Protein AF-A0A970BCT0-F1 (afdb_monomer)

Secondary structure (DSSP, 8-state):
-----EEEEEEETTTEEEEEEEEEEESSEEEEEEEGGGHHHHHHH-EEEE-SS--EEEEEE-----HHHHTTT------TT-HHHHHHHHTTTSEEEEEEGGG-EEEEEEEEEEPPPTTS-GGG-EEEEEETTTEEEEEEGGGEEEEEE--HHHHHHHHHHHHHHH----EEEEEEEE-SSEEEEEEEEEEE--------EEEE-TTT--EEEE-

Mean predicted aligned error: 12.55 Å

Structure (mmCIF, N/CA/C/O backbone):
data_AF-A0A970BCT0-F1
#
_entry.id   AF-A0A970BCT0-F1
#
loop_
_atom_site.group_PDB
_atom_site.id
_atom_site.type_symbol
_atom_site.label_atom_id
_atom_site.label_alt_id
_atom_site.label_comp_id
_atom_site.label_asym_id
_atom_site.label_entity_id
_atom_site.label_seq_id
_atom_site.pdbx_PDB_ins_code
_atom_site.Cartn_x
_atom_site.Cartn_y
_atom_site.Cartn_z
_atom_site.occupancy
_atom_site.B_iso_or_equiv
_atom_site.auth_seq_id
_atom_site.auth_comp_id
_atom_site.auth_asym_id
_atom_site.auth_atom_id
_atom_site.pdbx_PDB_model_num
ATOM 1 N N . MET A 1 1 ? -2.251 -0.794 -25.540 1.00 48.28 1 MET A N 1
ATOM 2 C CA . MET A 1 1 ? -1.227 -1.119 -24.527 1.00 48.28 1 MET A CA 1
ATOM 3 C C . MET A 1 1 ? -0.017 -1.660 -25.259 1.00 48.28 1 MET A C 1
ATOM 5 O O . MET A 1 1 ? -0.086 -2.760 -25.789 1.00 48.28 1 MET A O 1
ATOM 9 N N . THR A 1 2 ? 1.033 -0.858 -25.380 1.00 62.00 2 THR A N 1
ATOM 10 C CA . THR A 1 2 ? 2.307 -1.240 -25.998 1.00 62.00 2 THR A CA 1
ATOM 11 C C . THR A 1 2 ? 3.050 -2.173 -25.045 1.00 62.00 2 THR A C 1
ATOM 13 O O . THR A 1 2 ? 3.406 -1.797 -23.931 1.00 62.00 2 THR A O 1
ATOM 16 N N . THR A 1 3 ? 3.204 -3.436 -25.434 1.00 78.69 3 THR A N 1
ATOM 17 C CA . THR A 1 3 ? 3.859 -4.462 -24.615 1.00 78.69 3 THR A CA 1
ATOM 18 C C . THR A 1 3 ? 5.353 -4.498 -24.903 1.00 78.69 3 THR A C 1
ATOM 20 O O . THR A 1 3 ? 5.740 -4.668 -26.054 1.00 78.69 3 THR A O 1
ATOM 23 N N . LEU A 1 4 ? 6.180 -4.412 -23.858 1.00 91.19 4 LEU A N 1
ATOM 24 C CA . LEU A 1 4 ? 7.632 -4.583 -23.944 1.00 91.19 4 LEU A CA 1
ATOM 25 C C . LEU A 1 4 ? 8.015 -5.968 -23.366 1.00 91.19 4 LEU A C 1
ATOM 27 O O . LEU A 1 4 ? 8.136 -6.112 -22.138 1.00 91.19 4 LEU A O 1
ATOM 31 N N . PRO A 1 5 ? 8.111 -7.022 -24.201 1.00 94.75 5 PRO A N 1
ATOM 32 C CA . PRO A 1 5 ? 8.397 -8.381 -23.753 1.00 94.75 5 PRO A CA 1
ATOM 33 C C . PRO A 1 5 ? 9.864 -8.528 -23.340 1.00 94.75 5 PRO A C 1
ATOM 35 O O . PRO A 1 5 ? 10.720 -7.781 -23.803 1.00 94.75 5 PRO A O 1
ATOM 38 N N . ILE A 1 6 ? 10.158 -9.511 -22.486 1.00 95.25 6 ILE A N 1
ATOM 39 C CA . ILE A 1 6 ? 11.538 -9.881 -22.139 1.00 95.25 6 ILE A CA 1
ATOM 40 C C . ILE A 1 6 ? 12.142 -10.641 -23.323 1.00 95.25 6 ILE A C 1
ATOM 42 O O . ILE A 1 6 ? 11.612 -11.677 -23.720 1.00 95.25 6 ILE A O 1
ATOM 46 N N . THR A 1 7 ? 13.247 -10.139 -23.866 1.00 96.06 7 THR A N 1
ATOM 47 C CA . THR A 1 7 ? 13.984 -10.741 -24.989 1.00 96.06 7 THR A CA 1
ATOM 48 C C . THR A 1 7 ? 15.239 -11.469 -24.529 1.00 96.06 7 THR A C 1
ATOM 50 O O . THR A 1 7 ? 15.665 -12.428 -25.170 1.00 96.06 7 THR A O 1
ATOM 53 N N . ARG A 1 8 ? 15.823 -11.056 -23.399 1.00 94.69 8 ARG A N 1
ATOM 54 C CA . ARG A 1 8 ? 17.004 -11.698 -22.817 1.00 94.69 8 ARG A CA 1
ATOM 55 C C . ARG A 1 8 ? 16.937 -11.684 -21.296 1.00 94.69 8 ARG A C 1
ATOM 57 O O . ARG A 1 8 ? 16.497 -10.717 -20.681 1.00 94.69 8 ARG A O 1
ATOM 64 N N . MET A 1 9 ? 17.410 -12.767 -20.688 1.00 93.81 9 MET A N 1
ATOM 65 C CA . MET A 1 9 ? 17.527 -12.897 -19.241 1.00 93.81 9 MET A CA 1
ATOM 66 C C . MET A 1 9 ? 18.827 -13.618 -18.884 1.00 93.81 9 MET A C 1
ATOM 68 O O . MET A 1 9 ? 19.153 -14.644 -19.477 1.00 93.81 9 MET A O 1
ATOM 72 N N . THR A 1 10 ? 19.536 -13.105 -17.884 1.00 92.56 10 THR A N 1
ATOM 73 C CA . THR A 1 10 ? 20.709 -13.747 -17.283 1.00 92.56 10 THR A CA 1
ATOM 74 C C . THR A 1 10 ? 20.443 -13.926 -15.797 1.00 92.56 10 THR A C 1
ATOM 76 O O . THR A 1 10 ? 20.258 -12.944 -15.085 1.00 92.56 10 THR A O 1
ATOM 79 N N . LEU A 1 11 ? 20.432 -15.166 -15.313 1.00 90.56 11 LEU A N 1
ATOM 80 C CA . LEU A 1 11 ? 20.232 -15.465 -13.896 1.00 90.56 11 LEU A CA 1
ATOM 81 C C . LEU A 1 11 ? 21.577 -15.708 -13.212 1.00 90.56 11 LEU A C 1
ATOM 83 O O . LEU A 1 11 ? 22.415 -16.468 -13.698 1.00 90.56 11 LEU A O 1
ATOM 87 N N . TYR A 1 12 ? 21.773 -15.123 -12.037 1.00 87.75 12 TYR A N 1
ATOM 88 C CA . TYR A 1 12 ? 22.985 -15.278 -11.239 1.00 87.75 12 TYR A CA 1
ATOM 89 C C . TYR A 1 12 ? 22.735 -16.188 -10.032 1.00 87.75 12 TYR A C 1
ATOM 91 O O . TYR A 1 12 ? 21.655 -16.198 -9.441 1.00 87.75 12 TYR A O 1
ATOM 99 N N . LYS A 1 13 ? 23.760 -16.950 -9.627 1.00 86.00 13 LYS A N 1
ATOM 100 C CA . LYS A 1 13 ? 23.674 -17.920 -8.515 1.00 86.00 13 LYS A CA 1
ATOM 101 C C . LYS A 1 13 ? 23.338 -17.284 -7.159 1.00 86.00 13 LYS A C 1
ATOM 103 O O . LYS A 1 13 ? 22.904 -17.984 -6.254 1.00 86.00 13 LYS A O 1
ATOM 108 N N . HIS A 1 14 ? 23.541 -15.977 -7.016 1.00 85.75 14 HIS A N 1
ATOM 109 C CA . HIS A 1 14 ? 23.271 -15.216 -5.795 1.00 85.75 14 HIS A CA 1
ATOM 110 C C . HIS A 1 14 ? 21.844 -14.632 -5.735 1.00 85.75 14 HIS A C 1
ATOM 112 O O . HIS A 1 14 ? 21.602 -13.715 -4.961 1.00 85.75 14 HIS A O 1
ATOM 118 N N . GLY A 1 15 ? 20.900 -15.135 -6.544 1.00 87.75 15 GLY A N 1
ATOM 119 C CA . GLY A 1 15 ? 19.480 -14.755 -6.448 1.00 87.75 15 GLY A CA 1
ATOM 120 C C . GLY A 1 15 ? 19.130 -13.420 -7.111 1.00 87.75 15 GLY A C 1
ATOM 121 O O . GLY A 1 15 ? 18.191 -12.740 -6.709 1.00 87.75 15 GLY A O 1
ATOM 122 N N . VAL A 1 16 ? 19.898 -13.029 -8.125 1.00 90.94 16 VAL A N 1
ATOM 123 C CA . VAL A 1 16 ? 19.678 -11.803 -8.901 1.00 90.94 16 VAL A CA 1
ATOM 124 C C . VAL A 1 16 ? 19.555 -12.181 -10.371 1.00 90.94 16 VAL A C 1
ATOM 126 O O . VAL A 1 16 ? 20.236 -13.100 -10.827 1.00 90.94 16 VAL A O 1
ATOM 129 N N . GLY A 1 17 ? 18.700 -11.489 -11.115 1.00 92.81 17 GLY A N 1
ATOM 130 C CA . GLY A 1 17 ? 18.569 -11.620 -12.561 1.00 92.81 17 GLY A CA 1
ATOM 131 C C . GLY A 1 17 ? 18.793 -10.285 -13.262 1.00 92.81 17 GLY A C 1
ATOM 132 O O . GLY A 1 17 ? 18.349 -9.247 -12.778 1.00 92.81 17 GLY A O 1
ATOM 133 N N . PHE A 1 18 ? 19.468 -10.320 -14.405 1.00 94.75 18 PHE A N 1
ATOM 134 C CA . PHE A 1 18 ? 19.488 -9.231 -15.377 1.00 94.75 18 PHE A CA 1
ATOM 135 C C . PHE A 1 18 ? 18.452 -9.530 -16.458 1.00 94.75 18 PHE A C 1
ATOM 137 O O . PHE A 1 18 ? 18.437 -10.632 -17.009 1.00 94.75 18 PHE A O 1
ATOM 144 N N . PHE A 1 19 ? 17.606 -8.556 -16.760 1.00 96.19 19 PHE A N 1
ATOM 145 C CA . PHE A 1 19 ? 16.519 -8.679 -17.720 1.00 96.19 19 PHE A CA 1
ATOM 146 C C . PHE A 1 19 ? 16.646 -7.580 -18.762 1.00 96.19 19 PHE A C 1
ATOM 148 O O . PHE A 1 19 ? 16.868 -6.425 -18.415 1.00 96.19 19 PHE A O 1
ATOM 155 N N . GLU A 1 20 ? 16.450 -7.946 -20.019 1.00 97.25 20 GLU A N 1
ATOM 156 C CA . GLU A 1 20 ? 16.346 -7.030 -21.146 1.00 97.25 20 GLU A CA 1
ATOM 157 C C . GLU A 1 20 ? 14.978 -7.227 -21.788 1.00 97.25 20 GLU A C 1
ATOM 159 O O . GLU A 1 20 ? 14.548 -8.357 -22.052 1.00 97.25 20 GLU A O 1
ATOM 164 N N . ARG A 1 21 ? 14.288 -6.119 -22.021 1.00 96.62 21 ARG A N 1
ATOM 165 C CA . ARG A 1 21 ? 13.022 -6.062 -22.734 1.00 96.62 21 ARG A CA 1
ATOM 166 C C . ARG A 1 21 ? 13.196 -5.225 -23.982 1.00 96.62 21 ARG A C 1
ATOM 168 O O . ARG A 1 21 ? 13.702 -4.114 -23.873 1.00 96.62 21 ARG A O 1
ATOM 175 N N . ARG A 1 22 ? 12.741 -5.711 -25.135 1.00 95.69 22 ARG A N 1
ATOM 176 C CA . ARG A 1 22 ? 12.849 -4.965 -26.392 1.00 95.69 22 ARG A CA 1
ATOM 177 C C . ARG A 1 22 ? 11.635 -5.169 -27.285 1.00 95.69 22 ARG A C 1
ATOM 179 O O . ARG A 1 22 ? 11.167 -6.296 -27.434 1.00 95.69 22 ARG A O 1
ATOM 186 N N . ALA A 1 23 ? 11.138 -4.086 -27.871 1.00 94.88 23 ALA A N 1
ATOM 187 C CA . ALA A 1 23 ? 10.160 -4.130 -28.953 1.00 94.88 23 ALA A CA 1
ATOM 188 C C . ALA A 1 23 ? 10.178 -2.837 -29.768 1.00 94.88 23 ALA A C 1
ATOM 190 O O . ALA A 1 23 ? 10.479 -1.764 -29.244 1.00 94.88 23 ALA A O 1
ATOM 191 N N . THR A 1 24 ? 9.746 -2.951 -31.023 1.00 94.06 24 THR A N 1
ATOM 192 C CA . THR A 1 24 ? 9.341 -1.794 -31.816 1.00 94.06 24 THR A CA 1
ATOM 193 C C . THR A 1 24 ? 7.953 -1.340 -31.377 1.00 94.06 24 THR A C 1
ATOM 195 O O . THR A 1 24 ? 7.028 -2.152 -31.298 1.00 94.06 24 THR A O 1
ATOM 198 N N . LEU A 1 25 ? 7.797 -0.057 -31.069 1.00 91.75 25 LEU A N 1
ATOM 199 C CA . LEU A 1 25 ? 6.550 0.517 -30.572 1.00 91.75 25 LEU A CA 1
ATOM 200 C C . LEU A 1 25 ? 6.342 1.935 -31.092 1.00 91.75 25 LEU A C 1
ATOM 202 O O . LEU A 1 25 ? 7.298 2.632 -31.409 1.00 91.75 25 LEU A O 1
ATOM 206 N N . GLU A 1 26 ? 5.084 2.351 -31.173 1.00 91.94 26 GLU A N 1
ATOM 207 C CA . GLU A 1 26 ? 4.689 3.693 -31.596 1.00 91.94 26 GLU A CA 1
ATOM 208 C C . GLU A 1 26 ? 4.013 4.419 -30.429 1.00 91.94 26 GLU A C 1
ATOM 210 O O . GLU A 1 26 ? 3.151 3.844 -29.754 1.00 91.94 26 GLU A O 1
ATOM 215 N N . GLY A 1 27 ? 4.412 5.667 -30.181 1.00 91.06 27 GLY A N 1
ATOM 216 C CA . GLY A 1 27 ? 3.835 6.524 -29.145 1.00 91.06 27 GLY A CA 1
ATOM 217 C C . GLY A 1 27 ? 4.874 7.230 -28.276 1.00 91.06 27 GLY A C 1
ATOM 218 O O . GLY A 1 27 ? 6.070 7.032 -28.413 1.00 91.06 27 GLY A O 1
ATOM 219 N N . GLU A 1 28 ? 4.391 8.052 -27.348 1.00 93.94 28 GLU A N 1
ATOM 220 C CA . GLU A 1 28 ? 5.222 8.975 -26.557 1.00 93.94 28 GLU A CA 1
ATOM 221 C C . GLU A 1 28 ? 5.616 8.425 -25.177 1.00 93.94 28 GLU A C 1
ATOM 223 O O . GLU A 1 28 ? 6.309 9.086 -24.399 1.00 93.94 28 GLU A O 1
ATOM 228 N N . SER A 1 29 ? 5.142 7.232 -24.807 1.00 93.44 29 SER A N 1
ATOM 229 C CA . SER A 1 29 ? 5.507 6.620 -23.532 1.00 93.44 29 SER A CA 1
ATOM 230 C C . SER A 1 29 ? 5.308 5.109 -23.480 1.00 93.44 29 SER A C 1
ATOM 232 O O . SER A 1 29 ? 4.487 4.524 -24.190 1.00 93.44 29 SER A O 1
ATOM 234 N N . VAL A 1 30 ? 6.057 4.477 -22.576 1.00 93.38 30 VAL A N 1
ATOM 235 C CA . VAL A 1 30 ? 5.938 3.056 -22.234 1.00 93.38 30 VAL A CA 1
ATOM 236 C C . VAL A 1 30 ? 5.961 2.903 -20.723 1.00 93.38 30 VAL A C 1
ATOM 238 O O . VAL A 1 30 ? 6.869 3.399 -20.060 1.00 93.38 30 VAL A O 1
ATOM 241 N N . THR A 1 31 ? 4.990 2.175 -20.174 1.00 92.94 31 THR A N 1
ATOM 242 C CA . THR A 1 31 ? 4.893 1.923 -18.733 1.00 92.94 31 THR A CA 1
ATOM 243 C C . THR A 1 31 ? 5.200 0.463 -18.414 1.00 92.94 31 THR A C 1
ATOM 245 O O . THR A 1 31 ? 4.608 -0.454 -18.982 1.00 92.94 31 THR A O 1
ATOM 248 N N . LEU A 1 32 ? 6.109 0.248 -17.465 1.00 91.88 32 LEU A N 1
ATOM 249 C CA . LEU A 1 32 ? 6.487 -1.056 -16.928 1.00 91.88 32 LEU A CA 1
ATOM 250 C C . LEU A 1 32 ? 6.032 -1.165 -15.473 1.00 91.88 32 LEU A C 1
ATOM 252 O O . LEU A 1 32 ? 6.127 -0.197 -14.725 1.00 91.88 32 LEU A O 1
ATOM 256 N N . SER A 1 33 ? 5.541 -2.342 -15.075 1.00 89.81 33 SER A N 1
ATOM 257 C CA . SER A 1 33 ? 5.122 -2.623 -13.695 1.00 89.81 33 SER A CA 1
ATOM 258 C C . SER A 1 33 ? 6.078 -3.608 -13.025 1.00 89.81 33 SER A C 1
ATOM 260 O O . SER A 1 33 ? 6.386 -4.656 -13.595 1.00 89.81 33 SER A O 1
ATOM 262 N N . PHE A 1 34 ? 6.522 -3.285 -11.812 1.00 89.31 34 PHE A N 1
ATOM 263 C CA . PHE A 1 34 ? 7.499 -4.054 -11.039 1.00 89.31 34 PHE A CA 1
ATOM 264 C C . PHE A 1 34 ? 7.016 -4.294 -9.607 1.00 89.31 34 PHE A C 1
ATOM 266 O O . PHE A 1 34 ? 6.303 -3.444 -9.081 1.00 89.31 34 PHE A O 1
ATOM 273 N N . PRO A 1 35 ? 7.417 -5.392 -8.943 1.00 87.06 35 PRO A N 1
ATOM 274 C CA . PRO A 1 35 ? 7.173 -5.574 -7.514 1.00 87.06 35 PRO A CA 1
ATOM 275 C C . PRO A 1 35 ? 7.778 -4.440 -6.677 1.00 87.06 35 PRO A C 1
ATOM 277 O O . PRO A 1 35 ? 8.888 -3.991 -6.975 1.00 87.06 35 PRO A O 1
ATOM 280 N N . VAL A 1 36 ? 7.083 -3.994 -5.622 1.00 83.75 36 VAL A N 1
ATOM 281 C CA . VAL A 1 36 ? 7.575 -2.917 -4.732 1.00 83.75 36 VAL A CA 1
ATOM 282 C C . VAL A 1 36 ? 8.950 -3.251 -4.169 1.00 83.75 36 VAL A C 1
ATOM 284 O O . VAL A 1 36 ? 9.824 -2.391 -4.113 1.00 83.75 36 VAL A O 1
ATOM 287 N N . GLU A 1 37 ? 9.154 -4.508 -3.788 1.00 83.94 37 GLU A N 1
ATOM 288 C CA . GLU A 1 37 ? 10.375 -4.982 -3.143 1.00 83.94 37 GLU A CA 1
ATOM 289 C C . GLU A 1 37 ? 11.583 -4.900 -4.087 1.00 83.94 37 GLU A C 1
ATOM 291 O O . GLU A 1 37 ? 12.710 -4.723 -3.635 1.00 83.94 37 GLU A O 1
ATOM 296 N N . ALA A 1 38 ? 11.347 -4.977 -5.401 1.00 89.00 38 ALA A N 1
ATOM 297 C CA . ALA A 1 38 ? 12.383 -4.887 -6.425 1.00 89.00 38 ALA A CA 1
ATOM 298 C C . ALA A 1 38 ? 12.704 -3.438 -6.835 1.00 89.00 38 ALA A C 1
ATOM 300 O O . ALA A 1 38 ? 13.723 -3.204 -7.481 1.00 89.00 38 ALA A O 1
ATOM 301 N N . MET A 1 39 ? 11.869 -2.454 -6.479 1.00 88.88 39 MET A N 1
ATOM 302 C CA . MET A 1 39 ? 11.958 -1.093 -7.029 1.00 88.88 39 MET A CA 1
ATOM 303 C C . MET A 1 39 ? 13.307 -0.412 -6.809 1.00 88.88 39 MET A C 1
ATOM 305 O O . MET A 1 39 ? 13.773 0.306 -7.688 1.00 88.88 39 MET A O 1
ATOM 309 N N . ASN A 1 40 ? 13.946 -0.637 -5.662 1.00 89.12 40 ASN A N 1
ATOM 310 C CA . ASN A 1 40 ? 15.252 -0.049 -5.364 1.00 89.12 40 ASN A CA 1
ATOM 311 C C . ASN A 1 40 ? 16.325 -0.527 -6.359 1.00 89.12 40 ASN A C 1
ATOM 313 O O . ASN A 1 40 ? 17.078 0.281 -6.902 1.00 89.12 40 ASN A O 1
ATOM 317 N N . ASP A 1 41 ? 16.354 -1.830 -6.638 1.00 91.38 41 ASP A N 1
ATOM 318 C CA . ASP A 1 41 ? 17.310 -2.428 -7.571 1.00 91.38 41 ASP A CA 1
ATOM 319 C C . ASP A 1 41 ? 16.999 -2.026 -9.015 1.00 91.38 41 ASP A C 1
ATOM 321 O O . ASP A 1 41 ? 17.917 -1.700 -9.773 1.00 91.38 41 ASP A O 1
ATOM 325 N N . ILE A 1 42 ? 15.709 -1.951 -9.369 1.00 93.44 42 ILE A N 1
ATOM 326 C CA . ILE A 1 42 ? 15.258 -1.441 -10.668 1.00 93.44 42 ILE A CA 1
ATOM 327 C C . ILE A 1 42 ? 15.760 -0.013 -10.870 1.00 93.44 42 ILE A C 1
ATOM 329 O O . ILE A 1 42 ? 16.487 0.233 -11.823 1.00 93.44 42 ILE A O 1
ATOM 333 N N . LEU A 1 43 ? 15.448 0.925 -9.971 1.00 91.62 43 LEU A N 1
ATOM 334 C CA . LEU A 1 43 ? 15.813 2.338 -10.142 1.00 91.62 43 LEU A CA 1
ATOM 335 C C . LEU A 1 43 ? 17.331 2.560 -10.217 1.00 91.62 43 LEU A C 1
ATOM 337 O O . LEU A 1 43 ? 17.782 3.459 -10.920 1.00 91.62 43 LEU A O 1
ATOM 341 N N . LYS A 1 44 ? 18.125 1.732 -9.531 1.00 92.38 44 LYS A N 1
ATOM 342 C CA . LYS A 1 44 ? 19.594 1.806 -9.563 1.00 92.38 44 LYS A CA 1
ATOM 343 C C . LYS A 1 44 ? 20.225 1.245 -10.836 1.00 92.38 44 LYS A C 1
ATOM 345 O O . LYS A 1 44 ? 21.377 1.563 -11.115 1.00 92.38 44 LYS A O 1
ATOM 350 N N . SER A 1 45 ? 19.523 0.377 -11.558 1.00 95.19 45 SER A N 1
ATOM 351 C CA . SER A 1 45 ? 20.079 -0.376 -12.693 1.00 95.19 45 SER A CA 1
ATOM 352 C C . SER A 1 45 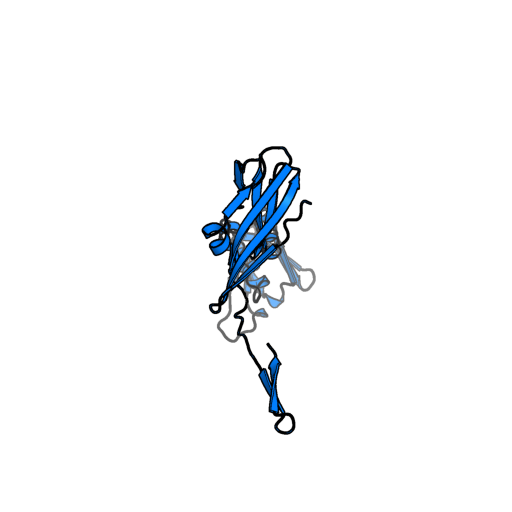? 19.364 -0.128 -14.020 1.00 95.19 45 SER A C 1
ATOM 354 O O . SER A 1 45 ? 19.876 -0.532 -15.066 1.00 95.19 45 SER A O 1
ATOM 356 N N . LEU A 1 46 ? 18.196 0.519 -13.990 1.00 95.81 46 LEU A N 1
ATOM 357 C CA . LEU A 1 46 ? 17.357 0.752 -15.155 1.00 95.81 46 LEU A CA 1
ATOM 358 C C . LEU A 1 46 ? 18.123 1.548 -16.209 1.00 95.81 46 LEU A C 1
ATOM 360 O O . LEU A 1 46 ? 18.537 2.683 -15.990 1.00 95.81 46 LEU A O 1
ATOM 364 N N . THR A 1 47 ? 18.258 0.944 -17.378 1.00 95.56 47 THR A N 1
ATOM 365 C CA . THR A 1 47 ? 18.812 1.571 -18.571 1.00 95.56 47 THR A CA 1
ATOM 366 C C . THR A 1 47 ? 17.771 1.472 -19.670 1.00 95.56 47 THR A C 1
ATOM 368 O O . THR A 1 47 ? 17.220 0.398 -19.896 1.00 95.56 47 THR A O 1
ATOM 371 N N . ALA A 1 48 ? 17.503 2.575 -20.356 1.00 95.38 48 ALA A N 1
ATOM 372 C CA . ALA A 1 48 ? 16.642 2.604 -21.526 1.00 95.38 48 ALA A CA 1
ATOM 373 C C . ALA A 1 48 ? 17.447 3.154 -22.706 1.00 95.38 48 ALA A C 1
ATOM 375 O O . ALA A 1 48 ? 18.165 4.142 -22.560 1.00 95.38 48 ALA A O 1
ATOM 376 N N . VAL A 1 49 ? 17.345 2.492 -23.853 1.00 94.94 49 VAL A N 1
ATOM 377 C CA . VAL A 1 49 ? 18.011 2.867 -25.102 1.00 94.94 49 VAL A CA 1
ATOM 378 C C . VAL A 1 49 ? 16.999 2.734 -26.225 1.00 94.94 49 VAL A C 1
ATOM 380 O O . VAL A 1 49 ? 16.362 1.691 -26.351 1.00 94.94 49 VAL A O 1
ATOM 383 N N . ASP A 1 50 ? 16.859 3.776 -27.034 1.00 94.69 50 ASP A N 1
ATOM 384 C CA . ASP A 1 50 ? 16.170 3.688 -28.316 1.00 94.69 50 ASP A CA 1
ATOM 385 C C . ASP A 1 50 ? 17.208 3.412 -29.406 1.00 94.69 50 ASP A C 1
ATOM 387 O O . ASP A 1 50 ? 18.187 4.147 -29.534 1.00 94.69 50 ASP A O 1
ATOM 391 N N . TRP A 1 51 ? 17.032 2.312 -30.134 1.00 93.06 51 TRP A N 1
ATOM 392 C CA . TRP A 1 51 ? 17.886 1.926 -31.259 1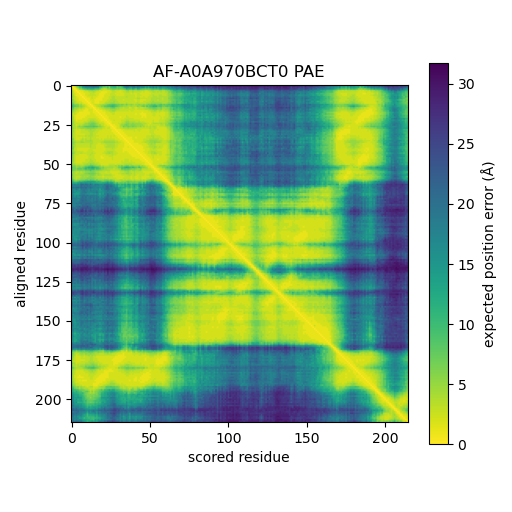.00 93.06 51 TRP A CA 1
ATOM 393 C C . TRP A 1 51 ? 17.380 2.471 -32.604 1.00 93.06 51 TRP A C 1
ATOM 395 O O . TRP A 1 51 ? 18.042 2.260 -33.621 1.00 93.06 51 TRP A O 1
ATOM 405 N N . GLY A 1 52 ? 16.216 3.129 -32.617 1.00 90.19 52 GLY A N 1
ATOM 406 C CA . GLY A 1 52 ? 15.683 3.853 -33.767 1.00 90.19 52 GLY A CA 1
ATOM 407 C C . GLY A 1 52 ? 16.132 5.317 -33.801 1.00 90.19 52 GLY A C 1
ATOM 408 O O . GLY A 1 52 ? 17.136 5.695 -33.202 1.00 90.19 52 GLY A O 1
ATOM 409 N N . ASP A 1 53 ? 15.354 6.150 -34.495 1.00 88.50 53 ASP A N 1
ATOM 410 C CA . ASP A 1 53 ? 15.609 7.596 -34.626 1.00 88.50 53 ASP A CA 1
ATOM 411 C C . ASP A 1 53 ? 14.968 8.436 -33.500 1.00 88.50 53 ASP A C 1
ATOM 413 O O . ASP A 1 53 ? 15.091 9.665 -33.477 1.00 88.50 53 ASP A O 1
ATOM 417 N N . GLY A 1 54 ? 14.243 7.794 -32.581 1.00 88.06 54 GLY A N 1
ATOM 418 C CA . GLY A 1 54 ? 13.579 8.451 -31.462 1.00 88.06 54 GLY A CA 1
ATOM 419 C C . GLY A 1 54 ? 14.515 8.766 -30.293 1.00 88.06 54 GLY A C 1
ATOM 420 O O . GLY A 1 54 ? 15.671 8.346 -30.241 1.00 88.06 54 GLY A O 1
ATOM 421 N N . GLN A 1 55 ? 14.012 9.545 -29.330 1.00 90.88 55 GLN A N 1
ATOM 422 C CA . GLN A 1 55 ? 14.758 9.891 -28.118 1.00 90.88 55 GLN A CA 1
ATOM 423 C C . GLN A 1 55 ? 13.951 9.620 -26.855 1.00 90.88 55 GLN A C 1
ATOM 425 O O . GLN A 1 55 ? 12.738 9.828 -26.807 1.00 90.88 55 GLN A O 1
ATOM 430 N N . ILE A 1 56 ? 14.664 9.226 -25.801 1.00 93.75 56 ILE A N 1
ATOM 431 C CA . ILE A 1 56 ? 14.121 9.120 -24.449 1.00 93.75 56 ILE A CA 1
ATOM 432 C C . ILE A 1 56 ? 14.194 10.500 -23.802 1.00 93.75 56 ILE A C 1
ATOM 434 O O . ILE A 1 56 ? 15.274 11.066 -23.643 1.00 93.75 56 ILE A O 1
ATOM 438 N N . THR A 1 57 ? 13.039 11.040 -23.427 1.00 94.19 57 THR A N 1
ATOM 439 C CA . THR A 1 57 ? 12.910 12.393 -22.870 1.00 94.19 57 THR A CA 1
ATOM 440 C C . THR A 1 57 ? 12.893 12.400 -21.344 1.00 94.19 57 THR A C 1
ATOM 442 O O . THR A 1 57 ? 13.204 13.420 -20.732 1.00 94.19 57 THR A O 1
ATOM 445 N N . GLY A 1 58 ? 12.572 11.269 -20.711 1.00 92.50 58 GLY A N 1
ATOM 446 C CA . GLY A 1 58 ? 12.544 11.166 -19.257 1.00 92.50 58 GLY A CA 1
ATOM 447 C C . GLY A 1 58 ? 12.110 9.800 -18.741 1.00 92.50 58 GLY A C 1
ATOM 448 O O . GLY A 1 58 ? 11.647 8.940 -19.491 1.00 92.50 58 GLY A O 1
ATOM 449 N N . ILE A 1 59 ? 12.264 9.613 -17.432 1.00 92.44 59 ILE A N 1
ATOM 450 C CA . ILE A 1 59 ? 11.783 8.443 -16.697 1.00 92.44 59 ILE A CA 1
ATOM 451 C C . ILE A 1 59 ? 10.989 8.955 -15.498 1.00 92.44 59 ILE A C 1
ATOM 453 O O . ILE A 1 59 ? 11.549 9.556 -14.583 1.00 92.44 59 ILE A O 1
ATOM 457 N N . ASP A 1 60 ? 9.689 8.685 -15.509 1.00 91.19 60 ASP A N 1
ATOM 458 C CA . ASP A 1 60 ? 8.764 9.021 -14.438 1.00 91.19 60 ASP A CA 1
ATOM 459 C C . ASP A 1 60 ? 8.550 7.794 -13.548 1.00 91.19 60 ASP A C 1
ATOM 461 O O . ASP A 1 60 ? 8.255 6.693 -14.024 1.00 91.19 60 ASP A O 1
ATOM 465 N N . TYR A 1 61 ? 8.624 7.982 -12.236 1.00 86.06 61 TYR A N 1
ATOM 466 C CA . TYR A 1 61 ? 8.195 6.984 -11.264 1.00 86.06 61 TYR A CA 1
ATOM 467 C C . TYR A 1 61 ? 7.454 7.681 -10.126 1.00 86.06 61 TYR A C 1
ATOM 469 O O . TYR A 1 61 ? 7.803 8.791 -9.726 1.00 86.06 61 TYR A O 1
ATOM 477 N N . ALA A 1 62 ? 6.418 7.034 -9.594 1.00 70.38 62 ALA A N 1
ATOM 478 C CA . ALA A 1 62 ? 5.776 7.527 -8.385 1.00 70.38 62 ALA A CA 1
ATOM 479 C C . ALA A 1 62 ? 6.747 7.344 -7.211 1.00 70.38 62 ALA A C 1
ATOM 481 O O . ALA A 1 62 ? 7.145 6.212 -6.915 1.00 70.38 62 ALA A O 1
ATOM 482 N N . THR A 1 63 ? 7.133 8.440 -6.551 1.00 65.38 63 THR A N 1
ATOM 483 C CA . THR A 1 63 ? 7.947 8.382 -5.332 1.00 65.38 63 THR A CA 1
ATOM 484 C C . THR A 1 63 ? 7.268 7.446 -4.333 1.00 65.38 63 THR A C 1
ATOM 486 O O . THR A 1 63 ? 6.076 7.623 -4.061 1.00 65.38 63 THR A O 1
ATOM 489 N N . PRO A 1 64 ? 7.976 6.431 -3.808 1.00 60.72 64 PRO A N 1
ATOM 490 C CA . PRO A 1 64 ? 7.380 5.504 -2.867 1.00 60.72 64 PRO A CA 1
ATOM 491 C C . PRO A 1 64 ? 6.984 6.282 -1.617 1.00 60.72 64 PRO A C 1
ATOM 493 O O . PRO A 1 64 ? 7.846 6.781 -0.907 1.00 60.72 64 PRO A O 1
ATOM 496 N N . GLN A 1 65 ? 5.680 6.386 -1.370 1.00 61.69 65 GLN A N 1
ATOM 497 C CA . GLN A 1 65 ? 5.182 6.628 -0.027 1.00 61.69 65 GLN A CA 1
ATOM 498 C C . GLN A 1 65 ? 4.854 5.268 0.579 1.00 61.69 65 GLN A C 1
ATOM 500 O O . GLN A 1 65 ? 4.026 4.516 0.046 1.00 61.69 65 GLN A O 1
ATOM 505 N N . SER A 1 66 ? 5.536 4.930 1.666 1.00 68.44 66 SER A N 1
ATOM 506 C CA . SER A 1 66 ? 5.204 3.796 2.512 1.00 68.44 66 SER A CA 1
ATOM 507 C C . SER A 1 66 ? 3.773 3.944 3.037 1.00 68.44 66 SER A C 1
ATOM 509 O O . SER A 1 66 ? 3.196 5.035 3.066 1.00 68.44 66 SER A O 1
ATOM 511 N N . ARG A 1 67 ? 3.168 2.838 3.480 1.00 70.88 67 ARG A N 1
ATOM 512 C CA . ARG A 1 67 ? 1.864 2.890 4.159 1.00 70.88 67 ARG A CA 1
ATOM 513 C C . ARG A 1 67 ? 1.901 3.865 5.339 1.00 70.88 67 ARG A C 1
ATOM 515 O O . ARG A 1 67 ? 0.938 4.586 5.566 1.00 70.88 67 ARG A O 1
ATOM 522 N N . GLU A 1 68 ? 3.012 3.904 6.064 1.00 72.31 68 GLU A N 1
ATOM 523 C CA . GLU A 1 68 ? 3.203 4.793 7.208 1.00 72.31 68 GLU A CA 1
ATOM 524 C C . GLU A 1 68 ? 3.229 6.261 6.785 1.00 72.31 68 GLU A C 1
ATOM 526 O O . GLU A 1 68 ? 2.555 7.066 7.423 1.00 72.31 68 GLU A O 1
ATOM 531 N N . GLU A 1 69 ? 3.916 6.574 5.682 1.00 75.50 69 GLU A N 1
ATOM 532 C CA . GLU A 1 69 ? 3.986 7.912 5.084 1.00 75.50 69 GLU A CA 1
ATOM 533 C C . GLU A 1 69 ? 2.627 8.369 4.550 1.00 75.50 69 GLU A C 1
ATOM 535 O O . GLU A 1 69 ? 2.216 9.497 4.812 1.00 75.50 69 GLU A O 1
ATOM 540 N N . ARG A 1 70 ? 1.876 7.485 3.876 1.00 77.00 70 ARG A N 1
ATOM 541 C CA . ARG A 1 70 ? 0.505 7.786 3.420 1.00 77.00 70 ARG A CA 1
ATOM 542 C C . ARG A 1 70 ? -0.436 8.064 4.588 1.00 77.00 70 ARG A C 1
ATOM 544 O O . ARG A 1 70 ? -1.342 8.872 4.456 1.00 77.00 70 ARG A O 1
ATOM 551 N N . LEU A 1 71 ? -0.226 7.398 5.723 1.00 81.81 71 LEU A N 1
ATOM 552 C CA . LEU A 1 71 ? -1.029 7.565 6.934 1.00 81.81 71 LEU A CA 1
ATOM 553 C C . LEU A 1 71 ? -0.521 8.693 7.849 1.00 81.81 71 LEU A C 1
ATOM 555 O O . LEU A 1 71 ? -1.044 8.850 8.955 1.00 81.81 71 LEU A O 1
ATOM 559 N N . VAL A 1 72 ? 0.488 9.475 7.449 1.00 81.12 72 VAL A N 1
ATOM 560 C CA . VAL A 1 72 ? 0.919 10.658 8.212 1.00 81.12 72 VAL A CA 1
ATOM 561 C C . VAL A 1 72 ? -0.257 11.625 8.340 1.00 81.12 72 VAL A C 1
ATOM 563 O O . VAL A 1 72 ? -0.905 11.972 7.359 1.00 81.12 72 VAL A O 1
ATOM 566 N N . GLY A 1 73 ? -0.558 12.037 9.572 1.00 79.06 73 GLY A N 1
ATOM 567 C CA . GLY A 1 73 ? -1.711 12.887 9.878 1.00 79.06 73 GLY A CA 1
ATOM 568 C C . GLY A 1 73 ? -3.034 12.135 10.060 1.00 79.06 73 GLY A C 1
ATOM 569 O O . GLY A 1 73 ? -3.951 12.698 10.648 1.00 79.06 73 GLY A O 1
ATOM 570 N N . CYS A 1 74 ? -3.126 10.860 9.662 1.00 87.12 74 CYS A N 1
ATOM 571 C CA . CYS A 1 74 ? -4.277 10.027 9.999 1.00 87.12 74 CYS A CA 1
ATOM 572 C C . CYS A 1 74 ? -4.217 9.643 11.483 1.00 87.12 74 CYS A C 1
ATOM 574 O O . CYS A 1 74 ? -3.269 8.992 11.942 1.00 87.12 74 CYS A O 1
ATOM 576 N N . SER A 1 75 ? -5.240 10.054 12.228 1.00 85.69 75 SER A N 1
ATOM 577 C CA . SER A 1 75 ? -5.357 9.795 13.668 1.00 85.69 75 SER A CA 1
ATOM 578 C C . SER A 1 75 ? -5.781 8.360 14.001 1.00 85.69 75 SER A C 1
ATOM 580 O O . SER A 1 75 ? -5.642 7.931 15.144 1.00 85.69 75 SER A O 1
ATOM 582 N N . ILE A 1 76 ? -6.293 7.615 13.015 1.00 90.25 76 ILE A N 1
ATOM 583 C CA . ILE A 1 76 ? -6.786 6.251 13.198 1.00 90.25 76 ILE A CA 1
ATOM 584 C C . ILE A 1 76 ? -5.708 5.246 12.823 1.00 90.25 76 ILE A C 1
ATOM 586 O O . ILE A 1 76 ? -5.140 5.276 11.730 1.00 90.25 76 ILE A O 1
ATOM 590 N N . ARG A 1 77 ? -5.437 4.330 13.753 1.00 86.06 77 ARG A N 1
ATOM 591 C CA . ARG A 1 77 ? -4.474 3.241 13.593 1.00 86.06 77 ARG A CA 1
ATOM 592 C C . ARG A 1 77 ? -5.119 1.965 14.106 1.00 86.06 77 ARG A C 1
ATOM 594 O O . ARG A 1 77 ? -5.469 1.905 15.276 1.00 86.06 77 ARG A O 1
ATOM 601 N N . LEU A 1 78 ? -5.295 0.979 13.229 1.00 86.56 78 LEU A N 1
ATOM 602 C CA . LEU A 1 78 ? -5.919 -0.300 13.566 1.00 86.56 78 LEU A CA 1
ATOM 603 C C . LEU A 1 78 ? -4.925 -1.437 13.333 1.00 86.56 78 LEU A C 1
ATOM 605 O O . LEU A 1 78 ? -4.335 -1.519 12.254 1.00 86.56 78 LEU A O 1
ATOM 609 N N . ASP A 1 79 ? -4.764 -2.305 14.326 1.00 80.62 79 ASP A N 1
ATOM 610 C CA . ASP A 1 79 ? -4.074 -3.583 14.184 1.00 80.62 79 ASP A CA 1
ATOM 611 C C . ASP A 1 79 ? -5.057 -4.679 13.733 1.00 80.62 79 ASP A C 1
ATOM 613 O O . ASP A 1 79 ? -6.228 -4.692 14.136 1.00 80.62 79 ASP A O 1
ATOM 617 N N . ASP A 1 80 ? -4.580 -5.628 12.921 1.00 71.50 80 ASP A N 1
ATOM 618 C CA . ASP A 1 80 ? -5.394 -6.721 12.371 1.00 71.50 80 ASP A CA 1
ATOM 619 C C . ASP A 1 80 ? -5.994 -7.620 13.472 1.00 71.50 80 ASP A C 1
ATOM 621 O O . ASP A 1 80 ? -7.057 -8.214 13.282 1.00 71.50 80 ASP A O 1
ATOM 625 N N . GLY A 1 81 ? -5.353 -7.707 14.645 1.00 68.44 81 GLY A N 1
ATOM 626 C CA . GLY A 1 81 ? -5.809 -8.535 15.763 1.00 68.44 81 GLY A CA 1
ATOM 627 C C . GLY A 1 81 ? -6.734 -7.837 16.767 1.00 68.44 81 GLY A C 1
ATOM 628 O O . GLY A 1 81 ? -7.329 -8.517 17.606 1.00 68.44 81 GLY A O 1
ATOM 629 N N . ARG A 1 82 ? -6.838 -6.496 16.748 1.00 74.00 82 ARG A N 1
ATOM 630 C CA . ARG A 1 82 ? -7.503 -5.700 17.811 1.00 74.00 82 ARG A CA 1
ATOM 631 C C . ARG A 1 82 ? -8.289 -4.487 17.288 1.00 74.00 82 ARG A C 1
ATOM 633 O O . ARG A 1 82 ? -8.440 -3.486 17.985 1.00 74.00 82 ARG A O 1
ATOM 640 N N . SER A 1 83 ? -8.881 -4.609 16.105 1.00 80.44 83 SER A N 1
ATOM 641 C CA . SER A 1 83 ? -9.505 -3.503 15.363 1.00 80.44 83 SER A CA 1
ATOM 642 C C . SER A 1 83 ? -10.525 -2.649 16.139 1.00 80.44 83 SER A C 1
ATOM 644 O O . SER A 1 83 ? -10.411 -1.428 16.130 1.00 80.44 83 SER A O 1
ATOM 646 N N . LEU A 1 84 ? -11.503 -3.233 16.848 1.00 82.94 84 LEU A N 1
ATOM 647 C CA . LEU A 1 84 ? -12.502 -2.441 17.596 1.00 82.94 84 LEU A CA 1
ATOM 648 C C . LEU A 1 84 ? -11.887 -1.703 18.795 1.00 82.94 84 LEU A C 1
ATOM 650 O O . LEU A 1 84 ? -12.233 -0.555 19.070 1.00 82.94 84 LEU A O 1
ATOM 654 N N . ARG A 1 85 ? -10.966 -2.358 19.506 1.00 84.81 85 ARG A N 1
ATOM 655 C CA . ARG A 1 85 ? -10.253 -1.764 20.642 1.00 84.81 85 ARG A CA 1
ATOM 656 C C . ARG A 1 85 ? -9.424 -0.574 20.175 1.00 84.81 85 ARG A C 1
ATOM 658 O O . ARG A 1 85 ? -9.537 0.509 20.742 1.00 84.81 85 ARG A O 1
ATOM 665 N N . ASP A 1 86 ? -8.640 -0.770 19.124 1.00 88.94 86 ASP A N 1
ATOM 666 C CA . ASP A 1 86 ? -7.773 0.268 18.576 1.00 88.94 86 ASP A CA 1
ATOM 667 C C . ASP A 1 86 ? -8.581 1.424 17.982 1.00 88.94 86 ASP A C 1
ATOM 669 O O . ASP A 1 86 ? -8.192 2.585 18.116 1.00 88.94 86 ASP A O 1
ATOM 673 N N . LEU A 1 87 ? -9.749 1.131 17.400 1.00 90.88 87 LEU A N 1
ATOM 674 C CA . LEU A 1 87 ? -10.686 2.153 16.946 1.00 90.88 87 LEU A CA 1
ATOM 675 C C . LEU A 1 87 ? -11.180 3.010 18.116 1.00 90.88 87 LEU A C 1
ATOM 677 O O . LEU A 1 87 ? -11.091 4.231 18.045 1.00 90.88 87 LEU A O 1
ATOM 681 N N . LEU A 1 88 ? -11.650 2.398 19.207 1.00 90.50 88 LEU A N 1
ATOM 682 C CA . LEU A 1 88 ? -12.091 3.128 20.403 1.00 90.50 88 LEU A CA 1
ATOM 683 C C . LEU A 1 88 ? -10.961 3.970 21.011 1.00 90.50 88 LEU A C 1
ATOM 685 O O . LEU A 1 88 ? -11.184 5.105 21.423 1.00 90.50 88 LEU A O 1
ATOM 689 N N . ILE A 1 89 ? -9.735 3.446 21.035 1.00 90.88 89 ILE A N 1
ATOM 690 C CA . ILE A 1 89 ? -8.562 4.202 21.491 1.00 90.88 89 ILE A CA 1
ATOM 691 C C . ILE A 1 89 ? -8.297 5.396 20.560 1.00 90.88 89 ILE A C 1
ATOM 693 O O . ILE A 1 89 ? -8.103 6.512 21.043 1.00 90.88 89 ILE A O 1
ATOM 697 N N . SER A 1 90 ? -8.347 5.184 19.242 1.00 92.81 90 SER A N 1
ATOM 698 C CA . SER A 1 90 ? -8.124 6.218 18.218 1.00 92.81 90 SER A CA 1
ATOM 699 C C . SER A 1 90 ? -9.232 7.280 18.169 1.00 92.81 90 SER A C 1
ATOM 701 O O . SER A 1 90 ? -9.020 8.382 17.668 1.00 92.81 90 SER A O 1
ATOM 703 N N . LEU A 1 91 ? -10.428 6.961 18.667 1.00 94.06 91 LEU A N 1
ATOM 704 C CA . LEU A 1 91 ? -11.572 7.871 18.732 1.00 94.06 91 LEU A CA 1
ATOM 705 C C . LEU A 1 91 ? -11.614 8.707 20.019 1.00 94.06 91 LEU A C 1
ATOM 707 O O . LEU A 1 91 ? -12.534 9.505 20.190 1.00 94.06 91 LEU A O 1
ATOM 711 N N . ARG A 1 92 ? -10.650 8.555 20.936 1.00 94.00 92 ARG A N 1
ATOM 712 C CA . ARG A 1 92 ? -10.580 9.371 22.155 1.00 94.00 92 ARG A CA 1
ATOM 713 C C . ARG A 1 92 ? -10.612 10.866 21.811 1.00 94.00 92 ARG A C 1
ATOM 715 O O . ARG A 1 92 ? -9.852 11.342 20.976 1.00 94.00 92 ARG A O 1
ATOM 722 N N . GLY A 1 93 ? -11.469 11.607 22.502 1.00 93.75 93 GLY A N 1
ATOM 723 C CA . GLY A 1 93 ? -11.695 13.036 22.305 1.00 93.75 93 GLY A CA 1
ATOM 724 C C . GLY A 1 93 ? -12.687 13.368 21.190 1.00 93.75 93 GLY A C 1
ATOM 725 O O . GLY A 1 93 ? -12.972 14.544 20.988 1.00 93.75 93 GLY A O 1
ATOM 726 N N . ARG A 1 94 ? -13.235 12.369 20.484 1.00 95.00 94 ARG A N 1
ATOM 727 C CA . ARG A 1 94 ? -14.212 12.573 19.406 1.00 95.00 94 ARG A CA 1
ATOM 728 C C . ARG A 1 94 ? -15.641 12.347 19.871 1.00 95.00 94 ARG A C 1
ATOM 730 O O . ARG A 1 94 ? -15.893 11.536 20.764 1.00 95.00 94 ARG A O 1
ATOM 737 N N . GLN A 1 95 ? -16.571 13.034 19.213 1.00 96.19 95 GLN A N 1
ATOM 738 C CA . GLN A 1 95 ? -18.000 12.810 19.391 1.00 96.19 95 GLN A CA 1
ATOM 739 C C . GLN A 1 95 ? -18.389 11.464 18.768 1.00 96.19 95 GLN A C 1
ATOM 741 O O . GLN A 1 95 ? -18.140 11.212 17.583 1.00 96.19 95 GLN A O 1
ATOM 746 N N . VAL A 1 96 ? -19.006 10.597 19.567 1.00 96.69 96 VAL A N 1
ATOM 747 C CA . VAL A 1 96 ? -19.445 9.265 19.142 1.00 96.69 96 VAL A CA 1
ATOM 748 C C . VAL A 1 96 ? -20.817 8.937 19.713 1.00 96.69 96 VAL A C 1
ATOM 750 O O . VAL A 1 96 ? -21.227 9.471 20.746 1.00 96.69 96 VAL A O 1
ATOM 753 N N . ARG A 1 97 ? -21.503 7.995 19.068 1.00 96.12 97 ARG A N 1
ATOM 754 C CA . ARG A 1 97 ? -22.675 7.320 19.622 1.00 96.12 97 ARG A CA 1
ATOM 755 C C . ARG A 1 97 ? -22.371 5.841 19.785 1.00 96.12 97 ARG A C 1
ATOM 757 O O . ARG A 1 97 ? -22.129 5.134 18.810 1.00 96.12 97 ARG A O 1
ATOM 764 N N . LEU A 1 98 ? -22.386 5.368 21.023 1.00 95.06 98 LEU A N 1
ATOM 765 C CA . LEU A 1 98 ? -22.315 3.948 21.335 1.00 95.06 98 LEU A CA 1
ATOM 766 C C . LEU A 1 98 ? -23.705 3.339 21.157 1.00 95.06 98 LEU A C 1
ATOM 768 O O . LEU A 1 98 ? -24.680 3.837 21.725 1.00 95.06 98 LEU A O 1
ATOM 772 N N . ARG A 1 99 ? -23.786 2.252 20.391 1.00 94.94 99 ARG A N 1
ATOM 773 C CA . ARG A 1 99 ? -24.971 1.394 20.301 1.00 94.94 99 ARG A CA 1
ATOM 774 C C . ARG A 1 99 ? -24.776 0.260 21.294 1.00 94.94 99 ARG A C 1
ATOM 776 O O . ARG A 1 99 ? -23.811 -0.496 21.177 1.00 94.94 99 ARG A O 1
ATOM 783 N N . LEU A 1 100 ? -25.634 0.207 22.300 1.00 93.81 100 LEU A N 1
ATOM 784 C CA . LEU A 1 100 ? -25.576 -0.761 23.384 1.00 93.81 100 LEU A CA 1
ATOM 785 C C . LEU A 1 100 ? -26.563 -1.907 23.122 1.00 93.81 100 LEU A C 1
ATOM 787 O O . LEU A 1 100 ? -27.272 -1.928 22.115 1.00 93.81 100 LEU A O 1
ATOM 791 N N . ASP A 1 101 ? -26.594 -2.883 24.020 1.00 91.56 101 ASP A N 1
ATOM 792 C CA . ASP A 1 101 ? -27.627 -3.904 24.036 1.00 91.56 101 ASP A CA 1
ATOM 793 C C . ASP A 1 101 ? -29.019 -3.302 24.286 1.00 91.56 101 ASP A C 1
ATOM 795 O O . ASP A 1 101 ? -29.162 -2.195 24.800 1.00 91.56 101 ASP A O 1
ATOM 799 N N . GLN A 1 102 ? -30.062 -4.047 23.906 1.00 90.19 102 GLN A N 1
ATOM 800 C CA . GLN A 1 102 ? -31.464 -3.654 24.119 1.00 90.19 102 GLN A CA 1
ATOM 801 C C . GLN A 1 102 ? -31.887 -2.360 23.392 1.00 90.19 102 GLN A C 1
ATOM 803 O O . GLN A 1 102 ? -32.762 -1.648 23.878 1.00 90.19 102 GLN A O 1
ATOM 808 N N . ASP A 1 103 ? -31.280 -2.059 22.237 1.00 88.19 103 ASP A N 1
ATOM 809 C CA . ASP A 1 103 ? -31.514 -0.829 21.457 1.00 88.19 103 ASP A CA 1
ATOM 810 C C . ASP A 1 103 ? -31.243 0.479 22.239 1.00 88.19 103 ASP A C 1
ATOM 812 O O . ASP A 1 103 ? -31.668 1.562 21.829 1.00 88.19 103 ASP A O 1
ATOM 816 N N . GLU A 1 104 ? -30.495 0.417 23.348 1.00 93.88 104 GLU A N 1
ATOM 817 C CA . GLU A 1 104 ? -30.032 1.609 24.061 1.00 93.88 104 GLU A CA 1
ATOM 818 C C . GLU A 1 104 ? -28.901 2.290 23.266 1.00 93.88 104 GLU A C 1
ATOM 820 O O . GLU A 1 104 ? -28.021 1.643 22.693 1.00 93.88 104 GLU A O 1
ATOM 825 N N . THR A 1 105 ? -28.887 3.623 23.245 1.00 95.25 105 THR A N 1
ATOM 826 C CA . THR A 1 105 ? -27.785 4.400 22.662 1.00 95.25 105 THR A CA 1
ATOM 827 C C . THR A 1 105 ? -27.278 5.443 23.639 1.00 95.25 105 THR A C 1
ATOM 829 O O . THR A 1 105 ? -28.073 6.108 24.304 1.00 95.25 105 THR A O 1
ATOM 832 N N . ALA A 1 106 ? -25.963 5.638 23.675 1.00 94.00 106 ALA A N 1
ATOM 833 C CA . ALA A 1 106 ? -25.327 6.674 24.475 1.00 94.00 106 ALA A CA 1
ATOM 834 C C . ALA A 1 106 ? -24.441 7.554 23.593 1.00 94.00 106 ALA A C 1
ATOM 836 O O . ALA A 1 106 ? -23.547 7.060 22.911 1.00 94.00 106 ALA A O 1
ATOM 837 N N . GLU A 1 107 ? -24.693 8.858 23.613 1.00 95.62 107 GLU A N 1
ATOM 838 C CA . GLU A 1 107 ? -23.941 9.851 22.847 1.00 95.62 107 GLU A CA 1
ATOM 839 C C . GLU A 1 107 ? -23.090 10.724 23.777 1.00 95.62 107 GLU A C 1
ATOM 841 O O . GLU A 1 107 ? -23.485 10.998 24.918 1.00 95.62 107 GLU A O 1
ATOM 846 N N . GLY A 1 108 ? -21.911 11.122 23.296 1.00 95.19 108 GLY A N 1
ATOM 847 C CA . GLY A 1 108 ? -20.996 12.019 23.995 1.00 95.19 108 GLY A CA 1
ATOM 848 C C . GLY A 1 108 ? -19.582 12.000 23.414 1.00 95.19 108 GLY A C 1
ATOM 849 O O . GLY A 1 108 ? -19.304 11.331 22.415 1.00 95.19 108 GLY A O 1
ATOM 850 N N . VAL A 1 109 ? -18.669 12.709 24.076 1.00 96.38 109 VAL A N 1
ATOM 851 C CA . VAL A 1 109 ? -17.242 12.701 23.733 1.00 96.38 109 VAL A CA 1
ATOM 852 C C . VAL A 1 109 ? -16.584 11.468 24.345 1.00 96.38 109 VAL A C 1
ATOM 854 O O . VAL A 1 109 ? -16.665 11.245 25.554 1.00 96.38 109 VAL A O 1
ATOM 857 N N . LEU A 1 110 ? -15.905 10.666 23.527 1.00 95.62 110 LEU A N 1
ATOM 858 C CA . LEU A 1 110 ? -15.230 9.458 23.992 1.00 95.62 110 LEU A CA 1
ATOM 859 C C . LEU A 1 110 ? -14.021 9.806 24.866 1.00 95.62 110 LEU A C 1
ATOM 861 O O . LEU A 1 110 ? -13.059 10.407 24.398 1.00 95.62 110 LEU A O 1
ATOM 865 N N . ILE A 1 111 ? -14.024 9.388 26.128 1.00 93.81 111 ILE A N 1
ATOM 866 C CA . ILE A 1 111 ? -12.885 9.580 27.040 1.00 93.81 111 ILE A CA 1
ATOM 867 C C . ILE A 1 111 ? -11.845 8.476 26.822 1.00 93.81 111 ILE A C 1
ATOM 869 O O . ILE A 1 111 ? -10.638 8.719 26.848 1.00 93.81 111 ILE A O 1
ATOM 873 N N . GLY A 1 112 ? -12.300 7.253 26.561 1.00 88.12 112 GLY A N 1
ATOM 874 C CA . GLY A 1 112 ? -11.425 6.133 26.248 1.00 88.12 112 GLY A CA 1
ATOM 875 C C . GLY A 1 112 ? -11.953 4.800 26.748 1.00 88.12 112 GLY A C 1
ATOM 876 O O . GLY A 1 112 ? -13.120 4.666 27.120 1.00 88.12 112 GLY A O 1
ATOM 877 N N . LEU A 1 113 ? -11.050 3.825 26.724 1.00 88.25 113 LEU A N 1
ATOM 878 C CA . LEU A 1 113 ? -11.265 2.453 27.141 1.00 88.25 113 LEU A CA 1
ATOM 879 C C . LEU A 1 113 ? -10.362 2.163 28.347 1.00 88.25 113 LEU A C 1
ATOM 881 O O . LEU A 1 113 ? -9.141 2.286 28.238 1.00 88.25 113 LEU A O 1
ATOM 885 N N . ASP A 1 114 ? -10.970 1.807 29.475 1.00 83.50 114 ASP A N 1
ATOM 886 C CA . ASP A 1 114 ? -10.291 1.425 30.710 1.00 83.50 114 ASP A CA 1
ATOM 887 C C . ASP A 1 114 ? -10.194 -0.100 30.775 1.00 83.50 114 ASP A C 1
ATOM 889 O O . ASP A 1 114 ? -11.201 -0.818 30.835 1.00 83.50 114 ASP A O 1
ATOM 893 N N . GLU A 1 115 ? -8.964 -0.604 30.740 1.00 71.62 115 GLU A N 1
ATOM 894 C CA . GLU A 1 115 ? -8.687 -2.034 30.816 1.00 71.62 115 GLU A CA 1
ATOM 895 C C . GLU A 1 115 ? -8.542 -2.470 32.263 1.00 71.62 115 GLU A C 1
ATOM 897 O O . GLU A 1 115 ? -7.742 -1.932 33.031 1.00 71.62 115 GLU A O 1
ATOM 902 N N . LEU A 1 116 ? -9.320 -3.482 32.630 1.00 68.38 116 LEU A N 1
ATOM 903 C CA . LEU A 1 116 ? -9.152 -4.147 33.910 1.00 68.38 116 LEU A CA 1
ATOM 904 C C . LEU A 1 116 ? -7.865 -5.000 33.877 1.00 68.38 116 LEU A C 1
ATOM 906 O O . LEU A 1 116 ? -7.505 -5.508 32.812 1.00 68.38 116 LEU A O 1
ATOM 910 N N . PRO A 1 117 ? -7.160 -5.161 35.017 1.00 64.38 117 PRO A N 1
ATOM 911 C CA . PRO A 1 117 ? -5.863 -5.834 35.072 1.00 64.38 117 PRO A CA 1
ATOM 912 C C . PRO A 1 117 ? -5.852 -7.222 34.414 1.00 64.38 117 PRO A C 1
ATOM 914 O O . PRO A 1 117 ? -6.855 -7.944 34.438 1.00 64.38 117 PRO A O 1
ATOM 917 N N . GLU A 1 118 ? -4.686 -7.606 33.880 1.00 61.25 118 GLU A N 1
ATOM 918 C CA . GLU A 1 118 ? -4.451 -8.857 33.147 1.00 61.25 118 GLU A CA 1
ATOM 919 C C . GLU A 1 118 ? -5.000 -10.079 33.901 1.00 61.25 118 GLU A C 1
ATOM 921 O O . GLU A 1 118 ? -4.452 -10.478 34.930 1.00 61.25 118 GLU A O 1
ATOM 926 N N . ARG A 1 119 ? -6.114 -10.621 33.377 1.00 62.47 119 ARG A N 1
ATOM 927 C CA . ARG A 1 119 ? -6.820 -11.897 33.673 1.00 62.47 119 ARG A CA 1
ATOM 928 C C . ARG A 1 119 ? -8.333 -11.786 33.462 1.00 62.47 119 ARG A C 1
ATOM 930 O O . ARG A 1 119 ? -9.017 -12.805 33.525 1.00 62.47 119 ARG A O 1
ATOM 937 N N . GLN A 1 120 ? -8.863 -10.589 33.214 1.00 65.75 120 GLN A N 1
ATOM 938 C CA . GLN A 1 120 ? -10.282 -10.408 32.910 1.00 65.75 120 GLN A CA 1
ATOM 939 C C . GLN A 1 120 ? -10.560 -10.447 31.399 1.00 65.75 120 GLN A C 1
ATOM 941 O O . GLN A 1 120 ? -9.722 -10.010 30.607 1.00 65.75 120 GLN A O 1
ATOM 946 N N . PRO A 1 121 ? -11.723 -10.975 30.974 1.00 71.50 121 PRO A N 1
ATOM 947 C CA . PRO A 1 121 ? -12.125 -10.928 29.574 1.00 71.50 121 PRO A CA 1
ATOM 948 C C . PRO A 1 121 ? -12.294 -9.474 29.114 1.00 71.50 121 PRO A C 1
ATOM 950 O O . PRO A 1 121 ? -12.826 -8.653 29.855 1.00 71.50 121 PRO A O 1
ATOM 953 N N . ILE A 1 122 ? -11.923 -9.176 27.863 1.00 72.25 122 ILE A N 1
ATOM 954 C CA . ILE A 1 122 ? -12.061 -7.842 27.236 1.00 72.25 122 ILE A CA 1
ATOM 955 C C . ILE A 1 122 ? -13.477 -7.267 27.374 1.00 72.25 122 ILE A C 1
ATOM 957 O O . ILE A 1 122 ? -13.650 -6.061 27.500 1.00 72.25 122 ILE A O 1
ATOM 961 N N . ALA A 1 123 ? -14.495 -8.130 27.402 1.00 77.88 123 ALA A N 1
ATOM 962 C CA . ALA A 1 123 ? -15.883 -7.729 27.602 1.00 77.88 123 ALA A CA 1
ATOM 963 C C . ALA A 1 123 ? -16.122 -6.988 28.931 1.00 77.88 123 ALA A C 1
ATOM 965 O O . ALA A 1 123 ? -17.077 -6.224 29.013 1.00 77.88 123 ALA A O 1
ATOM 966 N N . ALA A 1 124 ? -15.280 -7.195 29.948 1.00 82.31 124 ALA A N 1
ATOM 967 C CA . ALA A 1 124 ? -15.372 -6.521 31.241 1.00 82.31 124 ALA A CA 1
ATOM 968 C C . ALA A 1 124 ? -14.754 -5.111 31.242 1.00 82.31 124 ALA A C 1
ATOM 970 O O . ALA A 1 124 ? -15.022 -4.346 32.167 1.00 82.31 124 ALA A O 1
ATOM 971 N N . SER A 1 125 ? -13.956 -4.756 30.227 1.00 87.56 125 SER A N 1
ATOM 972 C CA . SER A 1 125 ? -13.389 -3.410 30.091 1.00 87.56 125 SER A CA 1
ATOM 973 C C . SER A 1 125 ? -14.488 -2.354 30.029 1.00 87.56 125 SER A C 1
ATOM 975 O O . SER A 1 125 ? -15.605 -2.628 29.584 1.00 87.56 125 SER A O 1
ATOM 977 N N . LEU A 1 126 ? -14.176 -1.138 30.464 1.00 90.44 126 LEU A N 1
ATOM 978 C CA . LEU A 1 126 ? -15.131 -0.036 30.475 1.00 90.44 126 LEU A CA 1
ATOM 979 C C . LEU A 1 126 ? -14.832 0.940 29.340 1.00 90.44 126 LEU A C 1
ATOM 981 O O . LEU A 1 126 ? -13.678 1.216 29.033 1.00 90.44 126 LEU A O 1
ATOM 985 N N . VAL A 1 127 ? -15.882 1.471 28.724 1.00 92.62 127 VAL A N 1
ATOM 986 C CA . VAL A 1 127 ? -15.827 2.578 27.770 1.00 92.62 127 VAL A CA 1
ATOM 987 C C . VAL A 1 127 ? -16.517 3.772 28.402 1.00 92.62 127 VAL A C 1
ATOM 989 O O . VAL A 1 127 ? -17.670 3.672 28.824 1.00 92.62 127 VAL A O 1
ATOM 992 N N . SER A 1 128 ? -15.820 4.900 28.456 1.00 94.19 128 SER A N 1
ATOM 993 C CA . SER A 1 128 ? -16.289 6.097 29.153 1.00 94.19 128 SER A CA 1
ATOM 994 C C . SER A 1 128 ? -16.628 7.215 28.167 1.00 94.19 128 SER A C 1
ATOM 996 O O . SER A 1 128 ? -15.835 7.523 27.275 1.00 94.19 128 SER A O 1
ATOM 998 N N . LEU A 1 129 ? -17.792 7.842 28.344 1.00 95.94 129 LEU A N 1
ATOM 999 C CA . LEU A 1 129 ? -18.266 9.000 27.582 1.00 95.94 129 LEU A CA 1
ATOM 1000 C C . LEU A 1 129 ? -18.437 10.214 28.497 1.00 95.94 129 LEU A C 1
ATOM 1002 O O . LEU A 1 129 ? -18.950 10.086 29.610 1.00 95.94 129 LEU A O 1
ATOM 1006 N N . LEU A 1 130 ? -18.077 11.393 27.997 1.00 95.69 130 LEU A N 1
ATOM 1007 C CA . LEU A 1 130 ? -18.455 12.684 28.561 1.00 95.69 130 LEU A CA 1
ATOM 1008 C C . LEU A 1 130 ? -19.736 13.164 27.868 1.00 95.69 130 LEU A C 1
ATOM 1010 O O . LEU A 1 130 ? -19.731 13.397 26.660 1.00 95.69 130 LEU A O 1
ATOM 1014 N N . GLN A 1 131 ? -20.823 13.290 28.624 1.00 93.31 131 GLN A N 1
ATOM 1015 C CA . GLN A 1 131 ? -22.119 13.745 28.122 1.00 93.31 131 GLN A CA 1
ATOM 1016 C C . GLN A 1 131 ? -22.332 15.246 28.341 1.00 93.31 131 GLN A C 1
ATOM 1018 O O . GLN A 1 131 ? -21.660 15.887 29.160 1.00 93.31 131 GLN A O 1
ATOM 1023 N N . ASP A 1 132 ? -23.325 15.786 27.635 1.00 80.88 132 ASP A N 1
ATOM 1024 C CA . ASP A 1 132 ? -23.773 17.166 27.786 1.00 80.88 132 ASP A CA 1
ATOM 1025 C C . ASP A 1 132 ? -24.143 17.452 29.249 1.00 80.88 132 ASP A C 1
ATOM 1027 O O . ASP A 1 132 ? -24.911 16.726 29.879 1.00 80.88 132 ASP A O 1
ATOM 1031 N N . GLY A 1 133 ? -23.539 18.498 29.817 1.00 77.56 133 GLY A N 1
ATOM 1032 C CA . GLY A 1 133 ? -23.630 18.813 31.248 1.00 77.56 133 GLY A CA 1
ATOM 1033 C C . GLY A 1 133 ? -22.420 18.377 32.082 1.00 77.56 133 GLY A C 1
ATOM 1034 O O . GLY A 1 133 ? -22.418 18.578 33.294 1.00 77.56 133 GLY A O 1
ATOM 1035 N N . GLY A 1 134 ? -21.378 17.818 31.455 1.00 86.19 134 GLY A N 1
ATOM 1036 C CA . GLY A 1 134 ? -20.118 17.475 32.124 1.00 86.19 134 GLY A CA 1
ATOM 1037 C C . GLY A 1 134 ? -20.167 16.162 32.911 1.00 86.19 134 GLY A C 1
ATOM 1038 O O . GLY A 1 134 ? -19.249 15.866 33.675 1.00 86.19 134 GLY A O 1
ATOM 1039 N N . GLN A 1 135 ? -21.233 15.374 32.742 1.00 92.12 135 GLN A N 1
ATOM 1040 C CA . GLN A 1 135 ? -21.370 14.072 33.382 1.00 92.12 135 GLN A CA 1
ATOM 1041 C C . GLN A 1 135 ? -20.562 13.018 32.621 1.00 92.12 135 GLN A C 1
ATOM 1043 O O . GLN A 1 135 ? -20.774 12.798 31.430 1.00 92.12 135 GLN A O 1
ATOM 1048 N N . THR A 1 136 ? -19.689 12.306 33.331 1.00 92.94 136 THR A N 1
ATOM 1049 C CA . THR A 1 136 ? -19.019 11.118 32.796 1.00 92.94 136 THR A CA 1
ATOM 1050 C C . THR A 1 136 ? -19.856 9.873 33.070 1.00 92.94 136 THR A C 1
ATOM 1052 O O . THR A 1 136 ? -20.244 9.623 34.213 1.00 92.94 136 THR A O 1
ATOM 1055 N N . ARG A 1 137 ? -20.107 9.061 32.041 1.00 93.88 137 ARG A N 1
ATOM 1056 C CA . ARG A 1 137 ? -20.746 7.743 32.167 1.00 93.88 137 ARG A CA 1
ATOM 1057 C C . ARG A 1 137 ? -19.849 6.660 31.597 1.00 93.88 137 ARG A C 1
ATOM 1059 O O . ARG A 1 137 ? -19.325 6.807 30.498 1.00 93.88 137 ARG A O 1
ATOM 1066 N N . ALA A 1 138 ? -19.722 5.567 32.340 1.00 92.50 138 ALA A N 1
ATOM 1067 C CA . ALA A 1 138 ? -18.990 4.381 31.925 1.00 92.50 138 ALA A CA 1
ATOM 1068 C C . ALA A 1 138 ? -19.960 3.254 31.554 1.00 92.50 138 ALA A C 1
ATOM 1070 O O . ALA A 1 138 ? -20.962 3.029 32.238 1.00 92.50 138 ALA A O 1
ATOM 1071 N N . PHE A 1 139 ? -19.634 2.531 30.489 1.00 92.00 139 PHE A N 1
ATOM 1072 C CA . PHE A 1 139 ? -20.380 1.388 29.978 1.00 92.00 139 PHE A CA 1
ATOM 1073 C C . PHE A 1 139 ? -19.452 0.184 29.864 1.00 92.00 139 PHE A C 1
ATOM 1075 O O . PHE A 1 139 ? -18.298 0.316 29.470 1.00 92.00 139 PHE A O 1
ATOM 1082 N N . THR A 1 140 ? -19.946 -1.007 30.180 1.00 91.69 140 THR A N 1
ATOM 1083 C CA . THR A 1 140 ? -19.201 -2.249 29.954 1.00 91.69 140 THR A CA 1
ATOM 1084 C C . 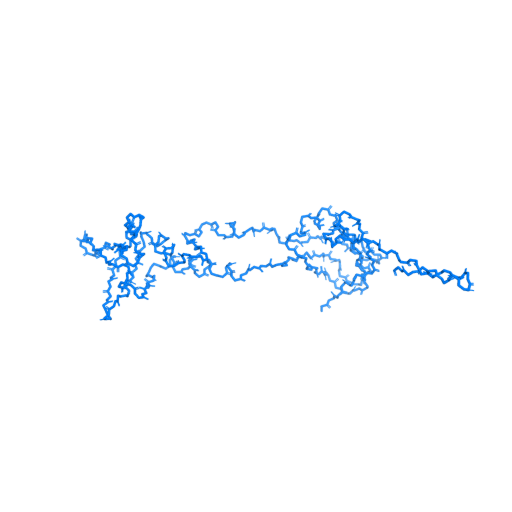THR A 1 140 ? -19.068 -2.516 28.456 1.00 91.69 140 THR A C 1
ATOM 1086 O O . THR A 1 140 ? -20.068 -2.492 27.740 1.00 91.69 140 THR A O 1
ATOM 1089 N N . LEU A 1 141 ? -17.858 -2.811 27.977 1.00 88.88 141 LEU A N 1
ATOM 1090 C CA . LEU A 1 141 ? -17.574 -3.040 26.559 1.00 88.88 141 LEU A CA 1
ATOM 1091 C C . LEU A 1 141 ? -18.404 -4.196 25.988 1.00 88.88 141 LEU A C 1
ATOM 1093 O O . LEU A 1 141 ? -18.844 -4.119 24.850 1.00 88.88 141 LEU A O 1
ATOM 1097 N N . GLY A 1 142 ? -18.688 -5.231 26.784 1.00 88.75 142 GLY A N 1
ATOM 1098 C CA . GLY A 1 142 ? -19.559 -6.340 26.380 1.00 88.75 142 GLY A CA 1
ATOM 1099 C C . GLY A 1 142 ? -21.001 -5.940 26.041 1.00 88.75 142 GLY A C 1
ATOM 1100 O O . GLY A 1 142 ? -21.690 -6.706 25.377 1.00 88.75 142 GLY A O 1
ATOM 1101 N N . ARG A 1 143 ? -21.455 -4.752 26.463 1.00 92.31 143 ARG A N 1
ATOM 1102 C CA . ARG A 1 143 ? -22.757 -4.194 26.067 1.00 92.31 143 ARG A CA 1
ATOM 1103 C C . ARG A 1 143 ? -22.688 -3.439 24.741 1.00 92.31 143 ARG A C 1
ATOM 1105 O O . ARG A 1 143 ? -23.725 -3.216 24.137 1.00 92.31 143 ARG A O 1
ATOM 1112 N N . VAL A 1 144 ? -21.503 -3.032 24.282 1.00 91.44 144 VAL A N 1
ATOM 1113 C CA . VAL A 1 144 ? -21.332 -2.239 23.058 1.00 91.44 144 VAL A CA 1
ATOM 1114 C C . VAL A 1 144 ? -21.460 -3.148 21.837 1.00 91.44 144 VAL A C 1
ATOM 1116 O O . VAL A 1 144 ? -20.618 -4.008 21.592 1.00 91.44 144 VAL A O 1
ATOM 1119 N N . GLN A 1 145 ? -22.509 -2.934 21.049 1.00 91.81 145 GLN A N 1
ATOM 1120 C CA . GLN A 1 145 ? -22.767 -3.633 19.789 1.00 91.81 145 GLN A CA 1
ATOM 1121 C C . GLN A 1 145 ? -22.216 -2.877 18.575 1.00 91.81 145 GLN A C 1
ATOM 1123 O O . GLN A 1 145 ? -21.971 -3.475 17.530 1.00 91.81 145 GLN A O 1
ATOM 1128 N N . GLY A 1 146 ? -22.005 -1.565 18.699 1.00 90.44 146 GLY A N 1
ATOM 1129 C CA . GLY A 1 146 ? -21.452 -0.746 17.626 1.00 90.44 146 GLY A CA 1
ATOM 1130 C C . GLY A 1 146 ? -21.108 0.669 18.068 1.00 90.44 146 GLY A C 1
ATOM 1131 O O . GLY A 1 146 ? -21.478 1.109 19.157 1.00 90.44 146 GLY A O 1
ATOM 1132 N N . VAL A 1 147 ? -20.395 1.382 17.198 1.00 93.88 147 VAL A N 1
ATOM 1133 C CA . VAL A 1 147 ? -20.017 2.783 17.397 1.00 93.88 147 VAL A CA 1
ATOM 1134 C C . VAL A 1 147 ? -20.300 3.553 16.119 1.00 93.88 147 VAL A C 1
ATOM 1136 O O . VAL A 1 147 ? -19.731 3.240 15.074 1.00 93.88 147 VAL A O 1
ATOM 1139 N N . ASP A 1 148 ? -21.140 4.578 16.216 1.00 95.38 148 ASP A N 1
ATOM 1140 C CA . ASP A 1 148 ? -21.286 5.573 15.164 1.00 95.38 148 ASP A CA 1
ATOM 1141 C C . ASP A 1 148 ? -20.305 6.719 15.446 1.00 95.38 148 ASP A C 1
ATOM 1143 O O . ASP A 1 148 ? -20.312 7.320 16.525 1.00 95.38 148 ASP A O 1
ATOM 1147 N N . ILE A 1 149 ? -19.444 7.022 14.475 1.00 96.38 149 ILE A N 1
ATOM 1148 C CA . ILE A 1 149 ? -18.513 8.150 14.554 1.00 96.38 149 ILE A CA 1
ATOM 1149 C C . ILE A 1 149 ? -19.268 9.395 14.093 1.00 96.38 149 ILE A C 1
ATOM 1151 O O . ILE A 1 149 ? -19.617 9.501 12.918 1.00 96.38 149 ILE A O 1
ATOM 1155 N N . LEU A 1 150 ? -19.542 10.311 15.022 1.00 96.12 150 LEU A N 1
ATOM 1156 C CA . LEU A 1 150 ? -20.249 11.560 14.727 1.00 96.12 150 LEU A CA 1
ATOM 1157 C C . LEU A 1 150 ? -19.281 12.684 14.329 1.00 96.12 150 LEU A C 1
ATOM 1159 O O . LEU A 1 150 ? -19.689 13.642 13.680 1.00 96.12 150 LEU A O 1
ATOM 1163 N N . ASP A 1 151 ? -18.001 12.548 14.683 1.00 94.81 151 ASP A N 1
ATOM 1164 C CA . ASP A 1 151 ? -16.917 13.415 14.217 1.00 94.81 151 ASP A CA 1
ATOM 1165 C C . ASP A 1 151 ? -16.571 13.150 12.740 1.00 94.81 151 ASP A C 1
ATOM 1167 O O . ASP A 1 151 ? -16.126 12.059 12.369 1.00 94.81 151 ASP A O 1
ATOM 1171 N N . GLU A 1 152 ? -16.739 14.163 11.889 1.00 94.25 152 GLU A N 1
ATOM 1172 C CA . GLU A 1 152 ? -16.526 14.047 10.442 1.00 94.25 152 GLU A CA 1
ATOM 1173 C C . GLU A 1 152 ? -15.070 13.701 10.096 1.00 94.25 152 GLU A C 1
ATOM 1175 O O . GLU A 1 152 ? -14.828 12.819 9.267 1.00 94.25 152 GLU A O 1
ATOM 1180 N N . GLN A 1 153 ? -14.103 14.322 10.785 1.00 92.88 153 GLN A N 1
ATOM 1181 C CA . GLN A 1 153 ? -12.682 14.049 10.571 1.00 92.88 153 GLN A CA 1
ATOM 1182 C C . GLN A 1 153 ? -12.335 12.601 10.931 1.00 92.88 153 GLN A C 1
ATOM 1184 O O . GLN A 1 153 ? -11.640 11.929 10.176 1.00 92.88 153 GLN A O 1
ATOM 1189 N N . GLY A 1 154 ? -12.839 12.081 12.053 1.00 92.94 154 GLY A N 1
ATOM 1190 C CA . GLY A 1 154 ? -12.635 10.685 12.434 1.00 92.94 154 GLY A CA 1
ATOM 1191 C C . GLY A 1 154 ? -13.258 9.698 11.459 1.00 92.94 154 GLY A C 1
ATOM 1192 O O . GLY A 1 154 ? -12.643 8.683 11.131 1.00 92.94 154 GLY A O 1
ATOM 1193 N N . ALA A 1 155 ? -14.445 10.002 10.936 1.00 94.38 155 ALA A N 1
ATOM 1194 C CA . ALA A 1 155 ? -15.063 9.172 9.912 1.00 94.38 155 ALA A CA 1
ATOM 1195 C C . ALA A 1 155 ? -14.259 9.193 8.596 1.00 94.38 155 ALA A C 1
ATOM 1197 O O . ALA A 1 155 ? -14.123 8.155 7.944 1.00 94.38 155 ALA A O 1
ATOM 1198 N N . ALA A 1 156 ? -13.719 10.349 8.201 1.00 93.69 156 ALA A N 1
ATOM 1199 C CA . ALA A 1 156 ? -12.851 10.481 7.033 1.00 93.69 156 ALA A CA 1
ATOM 1200 C C . ALA A 1 156 ? -11.530 9.712 7.212 1.00 93.69 156 ALA A C 1
ATOM 1202 O O . ALA A 1 156 ? -11.174 8.909 6.349 1.00 93.69 156 ALA A O 1
ATOM 1203 N N . ASP A 1 157 ? -10.867 9.876 8.358 1.00 93.38 157 ASP A N 1
ATOM 1204 C CA . ASP A 1 157 ? -9.625 9.180 8.709 1.00 93.38 157 ASP A CA 1
ATOM 1205 C C . ASP A 1 157 ? -9.802 7.654 8.681 1.00 93.38 157 ASP A C 1
ATOM 1207 O O . ASP A 1 157 ? -8.938 6.939 8.172 1.00 93.38 157 ASP A O 1
ATOM 1211 N N . LEU A 1 158 ? -10.938 7.137 9.173 1.00 92.81 158 LEU A N 1
ATOM 1212 C CA . LEU A 1 158 ? -11.215 5.697 9.181 1.00 92.81 158 LEU A CA 1
ATOM 1213 C C . LEU A 1 158 ? -11.341 5.166 7.754 1.00 92.81 158 LEU A C 1
ATOM 1215 O O . LEU A 1 158 ? -10.734 4.151 7.414 1.00 92.81 158 LEU A O 1
ATOM 1219 N N . ARG A 1 159 ? -12.120 5.855 6.911 1.00 91.44 159 ARG A N 1
ATOM 1220 C CA . ARG A 1 159 ? -12.293 5.470 5.503 1.00 91.44 159 ARG A CA 1
ATOM 1221 C C . ARG A 1 159 ? -10.960 5.491 4.767 1.00 91.44 159 ARG A C 1
ATOM 1223 O O . ARG A 1 159 ? -10.634 4.515 4.099 1.00 91.44 159 ARG A O 1
ATOM 1230 N N . PHE A 1 160 ? -10.173 6.548 4.958 1.00 89.44 160 PHE A N 1
ATOM 1231 C CA . PHE A 1 160 ? -8.848 6.672 4.362 1.00 89.44 160 PHE A CA 1
ATOM 1232 C C . PHE A 1 160 ? -7.899 5.558 4.826 1.00 89.44 160 PHE A C 1
ATOM 1234 O O . PHE A 1 160 ? -7.231 4.930 4.006 1.00 89.44 160 PHE A O 1
ATOM 1241 N N . PHE A 1 161 ? -7.877 5.241 6.126 1.00 89.88 161 PHE A N 1
ATOM 1242 C CA . PHE A 1 161 ? -7.075 4.134 6.651 1.00 89.88 161 PHE A CA 1
ATOM 1243 C C . PHE A 1 161 ? -7.454 2.795 6.001 1.00 89.88 161 PHE A C 1
ATOM 1245 O O . PHE A 1 161 ? -6.574 2.021 5.609 1.00 89.88 161 PHE A O 1
ATOM 1252 N N . LEU A 1 162 ? -8.753 2.516 5.872 1.00 87.44 162 LEU A N 1
ATOM 1253 C CA . LEU A 1 162 ? -9.251 1.288 5.251 1.00 87.44 162 LEU A CA 1
ATOM 1254 C C . LEU A 1 162 ? -8.919 1.237 3.753 1.00 87.44 162 LEU A C 1
ATOM 1256 O O . LEU A 1 162 ? -8.476 0.199 3.270 1.00 87.44 162 LEU A O 1
ATOM 1260 N N . GLU A 1 163 ? -9.035 2.351 3.033 1.00 84.50 163 GLU A N 1
ATOM 1261 C CA . GLU A 1 163 ? -8.665 2.452 1.617 1.00 84.50 163 GLU A CA 1
ATOM 1262 C C . GLU A 1 163 ? -7.168 2.194 1.393 1.00 84.50 163 GLU A C 1
ATOM 1264 O O . GLU A 1 163 ? -6.783 1.381 0.547 1.00 84.50 163 GLU A O 1
ATOM 1269 N N . VAL A 1 164 ? -6.305 2.800 2.213 1.00 81.38 164 VAL A N 1
ATOM 1270 C CA . VAL A 1 164 ? -4.859 2.537 2.176 1.00 81.38 164 VAL A CA 1
ATOM 1271 C C . VAL A 1 164 ? -4.558 1.073 2.519 1.00 81.38 164 VAL A C 1
ATOM 1273 O O . VAL A 1 164 ? -3.628 0.491 1.964 1.00 81.38 164 VAL A O 1
ATOM 1276 N N . SER A 1 165 ? -5.353 0.453 3.394 1.00 77.50 165 SER A N 1
ATOM 1277 C CA . SER A 1 165 ? -5.193 -0.958 3.769 1.00 77.50 165 SER A CA 1
ATOM 1278 C C . SER A 1 165 ? -5.621 -1.922 2.654 1.00 77.50 165 SER A C 1
ATOM 1280 O O . SER A 1 165 ? -5.012 -2.981 2.504 1.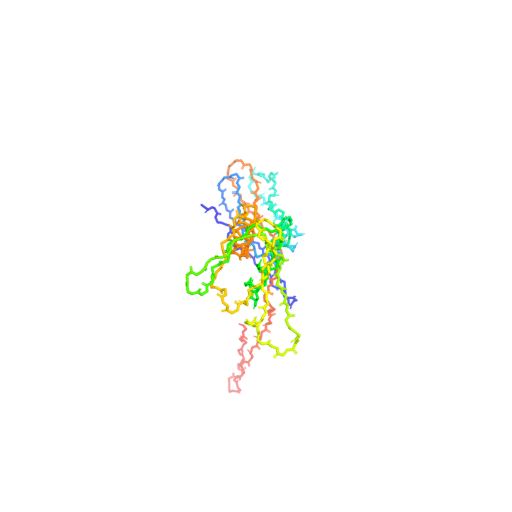00 77.50 165 SER A O 1
ATOM 1282 N N . LEU A 1 166 ? -6.613 -1.548 1.839 1.00 70.50 166 LEU A N 1
ATOM 1283 C CA . LEU A 1 166 ? -7.000 -2.284 0.627 1.00 70.50 166 LEU A CA 1
ATOM 1284 C C . LEU A 1 166 ? -5.946 -2.146 -0.474 1.00 70.50 166 LEU A C 1
ATOM 1286 O O . LEU A 1 166 ? -5.680 -3.094 -1.215 1.00 70.50 166 LEU A O 1
ATOM 1290 N N . THR A 1 167 ? -5.314 -0.977 -0.557 1.00 58.19 167 THR A N 1
ATOM 1291 C CA . THR A 1 167 ? -4.294 -0.677 -1.561 1.00 58.19 167 THR A CA 1
ATOM 1292 C C . THR A 1 167 ? -2.916 -1.191 -1.127 1.00 58.19 167 THR A C 1
ATOM 1294 O O . THR A 1 167 ? -1.951 -0.438 -0.999 1.00 58.19 167 THR A O 1
ATOM 1297 N N . GLN A 1 168 ? -2.783 -2.505 -0.932 1.00 57.59 168 GLN A N 1
ATOM 1298 C CA . GLN A 1 168 ? -1.467 -3.135 -1.042 1.00 57.59 168 GLN A CA 1
ATOM 1299 C C . GLN A 1 168 ? -1.060 -3.102 -2.520 1.00 57.59 168 GLN A C 1
ATOM 1301 O O . GLN A 1 168 ? -1.241 -4.083 -3.242 1.00 57.59 168 GLN A O 1
ATOM 1306 N N . GLU A 1 169 ? -0.552 -1.964 -3.002 1.00 61.47 169 GLU A N 1
ATOM 1307 C CA . GLU A 1 169 ? 0.078 -1.883 -4.322 1.00 61.47 169 GLU A CA 1
ATOM 1308 C C . GLU A 1 169 ? 1.297 -2.804 -4.311 1.00 61.47 169 GLU A C 1
ATOM 1310 O O . GLU A 1 169 ? 2.398 -2.375 -4.003 1.00 61.47 169 GLU A O 1
ATOM 1315 N N . ARG A 1 170 ? 1.113 -4.093 -4.617 1.00 69.75 170 ARG A N 1
ATOM 1316 C CA . ARG A 1 170 ? 2.215 -5.054 -4.775 1.00 69.75 170 ARG A CA 1
ATOM 1317 C C . ARG A 1 170 ? 3.085 -4.724 -5.982 1.00 69.75 170 ARG A C 1
ATOM 1319 O O . ARG A 1 170 ? 4.162 -5.288 -6.125 1.00 69.75 170 ARG A O 1
ATOM 1326 N N . GLN A 1 171 ? 2.612 -3.839 -6.860 1.00 78.50 171 GLN A N 1
ATOM 1327 C CA . GLN A 1 171 ? 3.315 -3.410 -8.054 1.00 78.50 171 GLN A CA 1
ATOM 1328 C C . GLN A 1 171 ? 3.394 -1.888 -8.142 1.00 78.50 171 GLN A C 1
ATOM 1330 O O . GLN A 1 171 ? 2.479 -1.178 -7.736 1.00 78.50 171 GLN A O 1
ATOM 1335 N N . ARG A 1 172 ? 4.487 -1.399 -8.717 1.00 83.06 172 ARG A N 1
ATOM 1336 C CA . ARG A 1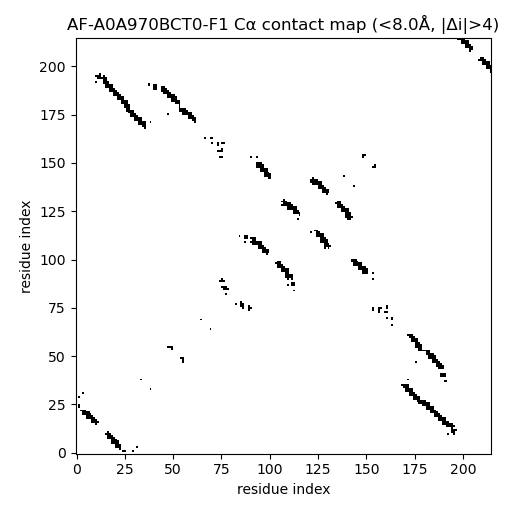 172 ? 4.766 0.008 -8.988 1.00 83.06 172 ARG A CA 1
ATOM 1337 C C . ARG A 1 172 ? 5.062 0.197 -10.458 1.00 83.06 172 ARG A C 1
ATOM 1339 O O . ARG A 1 172 ? 5.656 -0.672 -11.093 1.00 83.06 172 ARG A O 1
ATOM 1346 N N . GLN A 1 173 ? 4.656 1.348 -10.972 1.00 88.38 173 GLN A N 1
ATOM 1347 C CA . GLN A 1 173 ? 4.839 1.704 -12.367 1.00 88.38 173 GLN A CA 1
ATOM 1348 C C . GLN A 1 173 ? 6.049 2.618 -12.549 1.00 88.38 173 GLN A C 1
ATOM 1350 O O . GLN A 1 173 ? 6.231 3.582 -11.805 1.00 88.38 173 GLN A O 1
ATOM 1355 N N . VAL A 1 174 ? 6.839 2.321 -13.574 1.00 91.50 174 VAL A N 1
ATOM 1356 C CA . VAL A 1 174 ? 7.870 3.200 -14.124 1.00 91.50 174 VAL A CA 1
ATOM 1357 C C . VAL A 1 174 ? 7.466 3.516 -15.553 1.00 91.50 174 VAL A C 1
ATOM 1359 O O . VAL A 1 174 ? 7.232 2.602 -16.343 1.00 91.50 174 VAL A O 1
ATOM 1362 N N . THR A 1 175 ? 7.361 4.798 -15.880 1.00 93.69 175 THR A N 1
ATOM 1363 C C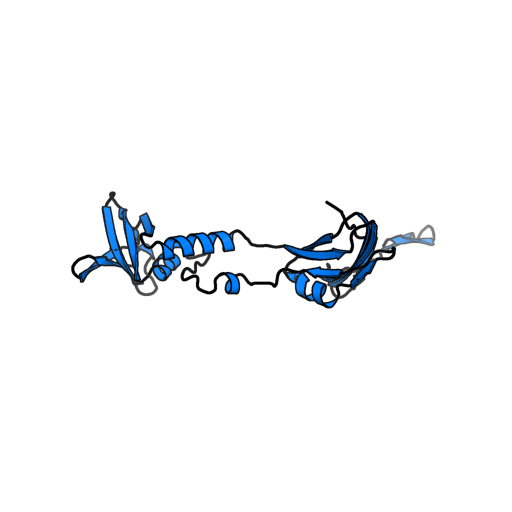A . THR A 1 175 ? 6.983 5.268 -17.212 1.00 93.69 175 THR A CA 1
ATOM 1364 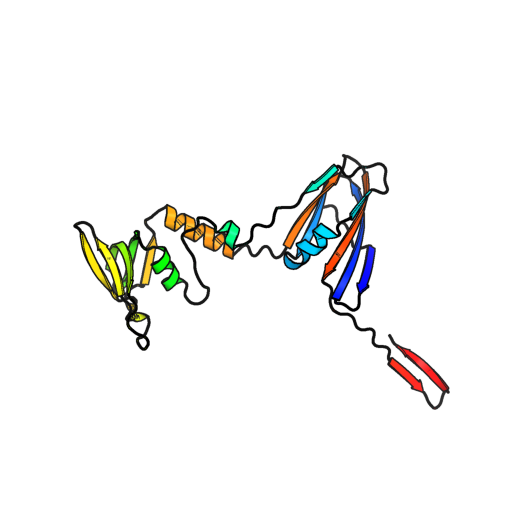C C . THR A 1 175 ? 8.182 5.911 -17.883 1.00 93.69 175 THR A C 1
ATOM 1366 O O . THR A 1 175 ? 8.739 6.881 -17.388 1.00 93.69 175 THR A O 1
ATOM 1369 N N . ILE A 1 176 ? 8.572 5.376 -19.030 1.00 94.31 176 ILE A N 1
ATOM 1370 C CA . ILE A 1 176 ? 9.616 5.933 -19.883 1.00 94.31 176 ILE A CA 1
ATOM 1371 C C . ILE A 1 176 ? 8.927 6.857 -20.881 1.00 94.31 176 ILE A C 1
ATOM 1373 O O . ILE A 1 176 ? 7.975 6.443 -21.544 1.00 94.31 176 ILE A O 1
ATOM 1377 N N . ARG A 1 177 ? 9.383 8.106 -20.961 1.00 95.31 177 ARG A N 1
ATOM 1378 C CA . ARG A 1 177 ? 8.898 9.115 -21.904 1.00 95.31 177 ARG A CA 1
ATOM 1379 C C . ARG A 1 177 ? 9.771 9.125 -23.146 1.00 95.31 177 ARG A C 1
ATOM 1381 O O . ARG A 1 177 ? 10.996 9.062 -23.051 1.00 95.31 177 ARG A O 1
ATOM 1388 N N . LEU A 1 178 ? 9.120 9.206 -24.295 1.00 95.19 178 LEU A N 1
ATOM 1389 C CA . LEU A 1 178 ? 9.714 9.149 -25.620 1.00 95.19 178 LEU A CA 1
ATOM 1390 C C . LEU A 1 178 ? 9.269 10.378 -26.419 1.00 95.19 178 LEU A C 1
ATOM 1392 O O . LEU A 1 178 ? 8.274 11.026 -26.086 1.00 95.19 178 LEU A O 1
ATOM 1396 N N . THR A 1 179 ? 10.004 10.722 -27.470 1.00 94.56 179 THR A N 1
ATOM 1397 C CA . THR A 1 179 ? 9.499 11.644 -28.497 1.00 94.56 179 THR A CA 1
ATOM 1398 C C . THR A 1 179 ? 8.312 11.021 -29.242 1.00 94.56 179 THR A C 1
ATOM 1400 O O . THR A 1 179 ? 8.175 9.808 -29.229 1.00 94.56 179 THR A O 1
ATOM 1403 N N . PRO A 1 180 ? 7.448 11.788 -29.921 1.00 93.50 180 PRO A N 1
ATOM 1404 C CA . PRO A 1 180 ? 6.420 11.196 -30.776 1.00 93.50 180 PRO A CA 1
ATOM 1405 C C . PRO A 1 180 ? 7.045 10.433 -31.954 1.00 93.50 180 PRO A C 1
ATOM 1407 O O . PRO A 1 180 ? 7.935 10.964 -32.621 1.00 93.50 180 PRO A O 1
ATOM 1410 N N . GLY A 1 181 ? 6.561 9.223 -32.246 1.00 92.06 181 GLY A N 1
ATOM 1411 C CA . GLY A 1 181 ? 6.987 8.444 -33.411 1.00 92.06 181 GLY A CA 1
ATOM 1412 C C . GLY A 1 181 ? 7.097 6.943 -33.149 1.00 92.06 181 GLY A C 1
ATOM 1413 O O . GLY A 1 181 ? 6.486 6.416 -32.217 1.00 92.06 181 GLY A O 1
ATOM 1414 N N . GLN A 1 182 ? 7.855 6.262 -34.014 1.00 93.75 182 GLN A N 1
ATOM 1415 C CA . GLN A 1 182 ? 8.245 4.862 -33.840 1.00 93.75 182 GLN A CA 1
ATOM 1416 C C . GLN A 1 182 ? 9.598 4.760 -33.133 1.00 93.75 182 GLN A C 1
ATOM 1418 O O . GLN A 1 182 ? 10.516 5.525 -33.419 1.00 93.75 182 GLN A O 1
ATOM 1423 N N . HIS A 1 183 ? 9.718 3.763 -32.262 1.00 94.12 183 HIS A N 1
ATOM 1424 C CA . HIS A 1 183 ? 10.869 3.524 -31.398 1.00 94.12 183 HIS A CA 1
ATOM 1425 C C . HIS A 1 183 ? 11.260 2.053 -31.445 1.00 94.12 183 HIS A C 1
ATOM 1427 O O . HIS A 1 183 ? 10.379 1.194 -31.408 1.00 94.12 183 HIS A O 1
ATOM 1433 N N . ASP A 1 184 ? 12.558 1.750 -31.452 1.00 95.25 184 ASP A N 1
ATOM 1434 C CA . ASP A 1 184 ? 13.083 0.406 -31.178 1.00 95.25 184 ASP A CA 1
ATOM 1435 C C . ASP A 1 184 ? 13.656 0.405 -29.762 1.00 95.25 184 ASP A C 1
ATOM 1437 O O . ASP A 1 184 ? 14.859 0.546 -29.530 1.00 95.25 184 ASP A O 1
ATOM 1441 N N . LEU A 1 185 ? 12.746 0.328 -28.793 1.00 95.81 185 LEU A N 1
ATOM 1442 C CA . LEU A 1 185 ? 13.069 0.554 -27.396 1.00 95.81 185 LEU A CA 1
ATOM 1443 C C . LEU A 1 185 ? 13.618 -0.720 -26.760 1.00 95.81 185 LEU A C 1
ATOM 1445 O O . LEU A 1 185 ? 12.949 -1.752 -26.742 1.00 95.81 185 LEU A O 1
ATOM 1449 N N . SER A 1 186 ? 14.790 -0.606 -26.143 1.00 96.38 186 SER A N 1
ATOM 1450 C CA . SER A 1 186 ? 15.405 -1.612 -25.284 1.00 96.38 186 SER A CA 1
ATOM 1451 C C . SER A 1 186 ? 15.504 -1.092 -23.853 1.00 96.38 186 SER A C 1
ATOM 1453 O O . SER A 1 186 ? 16.103 -0.048 -23.603 1.00 96.38 186 SER A O 1
ATOM 1455 N N . VAL A 1 187 ? 14.959 -1.837 -22.896 1.00 96.81 187 VAL A N 1
ATOM 1456 C CA . VAL A 1 187 ? 14.998 -1.517 -21.466 1.00 96.81 187 VAL A CA 1
ATOM 1457 C C . VAL A 1 187 ? 15.631 -2.666 -20.706 1.00 96.81 187 VAL A C 1
ATOM 1459 O O . VAL A 1 187 ? 15.140 -3.793 -20.757 1.00 96.81 187 VAL A O 1
ATOM 1462 N N . SER A 1 188 ? 16.679 -2.365 -19.953 1.00 97.00 188 SER A N 1
ATOM 1463 C CA . SER A 1 188 ? 17.434 -3.339 -19.175 1.00 97.00 188 SER A CA 1
ATOM 1464 C C . SER A 1 188 ? 17.426 -2.977 -17.699 1.00 97.00 188 SER A C 1
ATOM 1466 O O . SER A 1 188 ? 17.510 -1.802 -17.350 1.00 97.00 188 SER A O 1
ATOM 1468 N N . TYR A 1 189 ? 17.316 -3.973 -16.825 1.00 96.81 189 TYR A N 1
ATOM 1469 C CA . TYR A 1 189 ? 17.294 -3.777 -15.375 1.00 96.81 189 TYR A CA 1
ATOM 1470 C C . TYR A 1 189 ? 17.716 -5.045 -14.628 1.00 96.81 189 TYR A C 1
ATOM 1472 O O . TYR A 1 189 ? 17.704 -6.157 -15.163 1.00 96.81 189 TYR A O 1
ATOM 1480 N N . VAL A 1 190 ? 18.056 -4.872 -13.356 1.00 95.50 190 VAL A N 1
ATOM 1481 C CA . VAL A 1 190 ? 18.380 -5.941 -12.415 1.00 95.50 190 VAL A CA 1
ATOM 1482 C C . VAL A 1 190 ? 17.245 -6.090 -11.403 1.00 95.50 190 VAL A C 1
ATOM 1484 O O . VAL A 1 190 ? 16.761 -5.097 -10.867 1.00 95.50 190 VAL A O 1
ATOM 1487 N N . ALA A 1 191 ? 16.812 -7.325 -11.140 1.00 94.19 191 ALA A N 1
ATOM 1488 C CA . ALA A 1 191 ? 15.771 -7.621 -10.153 1.00 94.19 191 ALA A CA 1
ATOM 1489 C C . ALA A 1 191 ? 16.064 -8.918 -9.375 1.00 94.19 191 ALA A C 1
ATOM 1491 O O . ALA A 1 191 ? 16.769 -9.794 -9.897 1.00 94.19 191 ALA A O 1
ATOM 1492 N N . PRO A 1 192 ? 15.507 -9.086 -8.159 1.00 91.25 192 PRO A N 1
ATOM 1493 C CA . PRO A 1 192 ? 15.550 -10.354 -7.441 1.00 91.25 192 PRO A CA 1
ATOM 1494 C C . PRO A 1 192 ? 14.995 -11.497 -8.292 1.00 91.25 192 PRO A C 1
ATOM 1496 O O . PRO A 1 192 ? 13.952 -11.369 -8.936 1.00 91.25 192 PRO A O 1
ATOM 1499 N N . ALA A 1 193 ? 15.690 -12.629 -8.284 1.00 89.12 193 ALA A N 1
ATOM 1500 C CA . ALA A 1 193 ? 15.286 -13.828 -9.001 1.00 89.12 193 ALA A CA 1
ATOM 1501 C C . ALA A 1 193 ? 15.482 -15.065 -8.114 1.00 89.12 193 ALA A C 1
ATOM 1503 O O . ALA A 1 193 ? 16.350 -15.061 -7.237 1.00 89.12 193 ALA A O 1
ATOM 1504 N N . PRO A 1 194 ? 14.712 -16.146 -8.328 1.00 83.56 194 PRO A N 1
ATOM 1505 C CA . PRO A 1 194 ? 14.925 -17.392 -7.604 1.00 83.56 194 PRO A CA 1
ATOM 1506 C C . PRO A 1 194 ? 16.381 -17.858 -7.715 1.00 83.56 194 PRO A C 1
ATOM 1508 O O . PRO A 1 194 ? 16.990 -17.783 -8.785 1.00 83.56 194 PRO A O 1
ATOM 1511 N N . VAL A 1 195 ? 16.939 -18.367 -6.613 1.00 80.88 195 VAL A N 1
ATOM 1512 C CA . VAL A 1 195 ? 18.269 -18.985 -6.636 1.00 80.88 195 VAL A CA 1
ATOM 1513 C C . VAL A 1 195 ? 18.197 -20.222 -7.521 1.00 80.88 195 VAL A C 1
ATOM 1515 O O . VAL A 1 195 ? 17.601 -21.234 -7.158 1.00 80.88 195 VAL A O 1
ATOM 1518 N N . TRP A 1 196 ? 18.818 -20.134 -8.689 1.00 68.38 196 TRP A N 1
ATOM 1519 C CA . TRP A 1 196 ? 18.876 -21.234 -9.633 1.00 68.38 196 TRP A CA 1
ATOM 1520 C C . TRP A 1 196 ? 20.160 -22.040 -9.404 1.00 68.38 196 TRP A C 1
ATOM 1522 O O . TRP A 1 196 ? 21.267 -21.499 -9.317 1.00 68.38 196 TRP A O 1
ATOM 1532 N N . ARG A 1 197 ? 20.012 -23.358 -9.265 1.00 72.56 197 ARG A N 1
ATOM 1533 C CA . ARG A 1 197 ? 21.129 -24.304 -9.219 1.00 72.56 197 ARG A CA 1
ATOM 1534 C C . ARG A 1 197 ? 21.012 -25.211 -10.427 1.00 72.56 197 ARG A C 1
ATOM 1536 O O . ARG A 1 197 ? 19.996 -25.877 -10.589 1.00 72.56 197 ARG A O 1
ATOM 1543 N N . VAL A 1 198 ? 22.052 -25.241 -11.251 1.00 71.19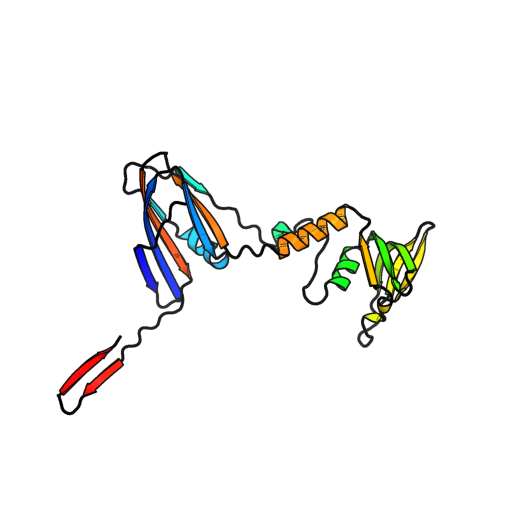 198 VAL A N 1
ATOM 1544 C CA . VAL A 1 198 ? 22.123 -26.209 -12.344 1.00 71.19 198 VAL A CA 1
ATOM 1545 C C . VAL A 1 198 ? 22.422 -27.571 -11.744 1.00 71.19 198 VAL A C 1
ATOM 1547 O O . VAL A 1 198 ? 23.426 -27.731 -11.048 1.00 71.19 198 VAL A O 1
ATOM 1550 N N . SER A 1 199 ? 21.542 -28.534 -11.989 1.00 76.00 199 SER A N 1
ATOM 1551 C CA . SER A 1 199 ? 21.780 -29.933 -11.662 1.00 76.00 199 SER A CA 1
ATOM 1552 C C . SER A 1 199 ? 21.933 -30.705 -12.957 1.00 76.00 199 SER A C 1
ATOM 1554 O O . SER A 1 199 ? 20.969 -30.825 -13.706 1.00 76.00 199 SER A O 1
ATOM 1556 N N . TYR A 1 200 ? 23.117 -31.257 -13.188 1.00 84.00 200 TYR A N 1
ATOM 1557 C CA . TYR A 1 200 ? 23.311 -32.228 -14.252 1.00 84.00 200 TYR A CA 1
ATOM 1558 C C . TYR A 1 200 ? 23.169 -33.636 -13.678 1.00 84.00 200 TYR A C 1
ATOM 1560 O O . TYR A 1 200 ? 23.622 -33.909 -12.563 1.00 84.00 200 TYR A O 1
ATOM 1568 N N . ARG A 1 201 ? 22.542 -34.534 -14.432 1.00 86.00 201 ARG A N 1
ATOM 1569 C CA . ARG A 1 201 ? 22.519 -35.970 -14.160 1.00 86.00 201 ARG A CA 1
ATOM 1570 C C . ARG A 1 201 ? 23.279 -36.672 -15.272 1.00 86.00 201 ARG A C 1
ATOM 1572 O O . ARG A 1 201 ? 23.000 -36.439 -16.442 1.00 86.00 201 ARG A O 1
ATOM 1579 N N . LEU A 1 202 ? 24.221 -37.525 -14.894 1.00 87.62 202 LEU A N 1
ATOM 1580 C CA . LEU A 1 202 ? 24.892 -38.429 -15.816 1.00 87.62 202 LEU A CA 1
ATOM 1581 C C . LEU A 1 202 ? 24.231 -39.801 -15.680 1.00 87.62 202 LEU A C 1
ATOM 1583 O O . LEU A 1 202 ? 24.216 -40.367 -14.588 1.00 87.62 202 LEU A O 1
ATOM 1587 N N . LEU A 1 203 ? 23.671 -40.311 -16.769 1.00 88.44 203 LEU A N 1
ATOM 1588 C CA . LEU A 1 203 ? 23.258 -41.705 -16.890 1.00 88.44 203 LEU A CA 1
ATOM 1589 C C . LEU A 1 203 ? 24.332 -42.419 -17.696 1.00 88.44 203 LEU A C 1
ATOM 1591 O O . LEU A 1 203 ? 24.551 -42.060 -18.846 1.00 88.44 203 LEU A O 1
ATOM 1595 N N . ALA A 1 204 ? 25.012 -43.381 -17.086 1.00 88.81 204 ALA A N 1
ATOM 1596 C CA . ALA A 1 204 ? 25.960 -44.242 -17.776 1.00 88.81 204 ALA A CA 1
ATOM 1597 C C . ALA A 1 204 ? 25.341 -45.632 -17.904 1.00 88.81 204 ALA A C 1
ATOM 1599 O O . ALA A 1 204 ? 24.875 -46.184 -16.903 1.00 88.81 204 ALA A O 1
ATOM 1600 N N . ASP A 1 205 ? 25.332 -46.168 -19.119 1.00 87.25 205 ASP A N 1
ATOM 1601 C CA . ASP A 1 205 ? 24.946 -47.546 -19.382 1.00 87.25 205 ASP A CA 1
ATOM 1602 C C . ASP A 1 205 ? 26.224 -48.408 -19.438 1.00 87.25 205 ASP A C 1
ATOM 1604 O O . ASP A 1 205 ? 27.070 -48.210 -20.316 1.00 87.25 205 ASP A O 1
ATOM 1608 N N . PRO A 1 206 ? 26.428 -49.325 -18.474 1.00 81.19 206 PRO A N 1
ATOM 1609 C CA . PRO A 1 206 ? 27.636 -50.138 -18.409 1.00 81.19 206 PRO A CA 1
ATOM 1610 C C . PRO A 1 206 ? 27.722 -51.192 -19.522 1.00 81.19 206 PRO A C 1
ATOM 1612 O O . PRO A 1 206 ? 28.800 -51.748 -19.715 1.00 81.19 206 PRO A O 1
ATOM 1615 N N . GLU A 1 207 ? 26.628 -51.492 -20.230 1.00 81.69 207 GLU A N 1
ATOM 1616 C CA . GLU A 1 207 ? 26.619 -52.482 -21.314 1.00 81.69 207 GLU A CA 1
ATOM 1617 C C . GLU A 1 207 ? 26.963 -51.868 -22.675 1.00 81.69 207 GLU A C 1
ATOM 1619 O O . GLU A 1 207 ? 27.568 -52.541 -23.511 1.00 81.69 207 GLU A O 1
ATOM 1624 N N . THR A 1 208 ? 26.611 -50.600 -22.905 1.00 83.88 208 THR A N 1
ATOM 1625 C CA . THR A 1 208 ? 26.853 -49.915 -24.187 1.00 83.88 208 THR A CA 1
ATOM 1626 C C . THR A 1 208 ? 28.077 -48.996 -24.182 1.00 83.88 208 THR A C 1
ATOM 1628 O O . THR A 1 208 ? 28.444 -48.487 -25.236 1.00 83.88 208 THR A O 1
ATOM 1631 N N . GLU A 1 209 ? 28.717 -48.781 -23.024 1.00 79.44 209 GLU A N 1
ATOM 1632 C CA . GLU A 1 209 ? 29.780 -47.776 -22.808 1.00 79.44 209 GLU A CA 1
ATOM 1633 C C . GLU A 1 209 ? 29.352 -46.329 -23.143 1.00 79.44 209 GLU A C 1
ATOM 1635 O O . GLU A 1 209 ? 30.184 -45.424 -23.250 1.00 79.44 209 GLU A O 1
ATOM 1640 N N . GLU A 1 210 ? 28.047 -46.073 -23.263 1.00 82.06 210 GLU A N 1
ATOM 1641 C CA . GLU A 1 210 ? 27.507 -44.748 -23.550 1.00 82.06 210 GLU A CA 1
ATOM 1642 C C . GLU A 1 210 ? 27.116 -44.012 -22.263 1.00 82.06 210 GLU A C 1
ATOM 1644 O O . GLU A 1 210 ? 26.621 -44.589 -21.289 1.00 82.06 210 GLU A O 1
ATOM 1649 N N . ALA A 1 211 ? 27.315 -42.692 -22.262 1.00 83.50 211 ALA A N 1
ATOM 1650 C CA . ALA A 1 211 ? 26.878 -41.825 -21.178 1.00 83.50 211 ALA A CA 1
ATOM 1651 C C . ALA A 1 211 ? 26.044 -40.660 -21.712 1.00 83.50 211 ALA A C 1
ATOM 1653 O O . ALA A 1 211 ? 26.448 -39.950 -22.634 1.00 83.50 211 ALA A O 1
ATOM 1654 N N . LEU A 1 212 ? 24.892 -40.435 -21.085 1.00 86.06 212 LEU A N 1
ATOM 1655 C CA . LEU A 1 212 ? 23.964 -39.366 -21.414 1.00 86.06 212 L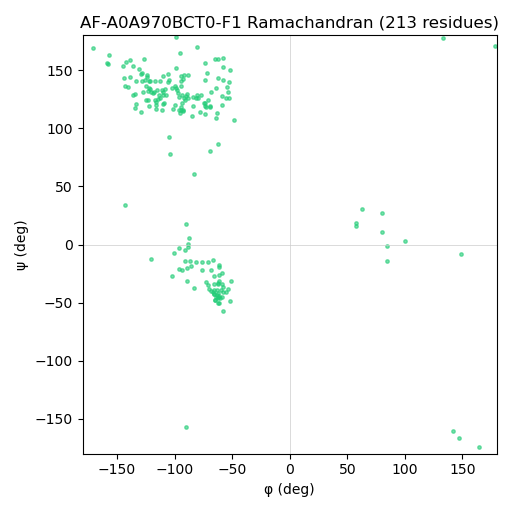EU A CA 1
ATOM 1656 C C . LEU A 1 212 ? 23.979 -38.316 -20.302 1.00 86.06 212 LEU A C 1
ATOM 1658 O O . LEU A 1 212 ? 23.715 -38.605 -19.131 1.00 86.06 212 LEU A O 1
ATOM 1662 N N . LEU A 1 213 ? 24.303 -37.078 -20.675 1.00 85.38 213 LEU A N 1
ATOM 1663 C CA . LEU A 1 213 ? 24.247 -35.927 -19.783 1.00 85.38 213 LEU A CA 1
ATOM 1664 C C . LEU A 1 213 ? 22.876 -35.259 -19.918 1.00 85.38 213 LEU A C 1
ATOM 1666 O O . LEU A 1 213 ? 22.547 -34.717 -20.970 1.00 85.38 213 LEU A O 1
ATOM 1670 N N . MET A 1 214 ? 22.090 -35.278 -18.847 1.00 75.50 214 MET A N 1
ATOM 1671 C CA . MET A 1 214 ? 20.835 -34.534 -18.740 1.00 75.50 214 MET A CA 1
ATOM 1672 C C . MET A 1 214 ? 21.058 -33.289 -17.879 1.00 75.50 214 MET A C 1
ATOM 1674 O O . MET A 1 214 ? 21.669 -33.390 -16.814 1.00 75.50 214 MET A O 1
ATOM 1678 N N . GLY A 1 215 ? 20.562 -32.130 -18.308 1.00 67.06 215 GLY A N 1
ATOM 1679 C CA . GLY A 1 215 ? 20.680 -30.847 -17.606 1.00 67.06 215 GLY A CA 1
ATOM 1680 C C . GLY A 1 215 ? 19.463 -29.969 -17.816 1.00 67.06 215 GLY A C 1
ATOM 1681 O O . GLY A 1 215 ? 18.760 -30.193 -18.826 1.00 67.06 215 GLY A O 1
#

Foldseek 3Di:
DDDFDWPDKDDDLVQKMKTKTWDKDFDFKDKDKDFPVFVVQFVVFKDKDWPDPKDFPDKDWDDDDDLVNLLVVQLQDADPVQRVQSLQASQAQFWKWFQFPPRDIDTAHWNGWADDPPPDDQQQIWTWGQDDPRDIDIDRNVRGPDMDGPDPSSVVSVVSNVVSVVPPVSMTMMMTGMDGTITGMMIMGMGGHPNDDDDWDWDADPVVRDIDIDD

Nearest PDB structures (foldseek):
  5nrl-assembly1_l  TM=5.443E-01  e=3.375E-02  Saccharomyces cerevisiae

Radius of gyration: 29.5 Å; Cα contacts (8 Å, |Δi|>4): 399; chains: 1; bounding box: 61×71×70 Å

pLDDT: mean 87.04, std 9.73, range [48.28, 97.25]

Sequence (215 aa):
MTTLPITRMTLYKHGVGFFERRATLEGESVTLSFPVEAMNDILKSLTAVDWGDGQITGIDYATPQSREERLVGCSIRLDDGRSLRDLLISLRGRQVRLRLDQDETAEGVLIGLDELPERQPIAASLVSLLQDGGQTRAFTLGRVQGVDILDEQGAADLRFFLEVSLTQERQRQVTIRLTPGQHDLSVSYVAPAPVWRVSYRLLADPETEEALLMG

Solvent-accessible surface area (backbone atoms only — not comparable to full-atom values): 12253 Å² total; per-residue (Å²): 134,83,74,68,49,79,75,45,76,48,79,38,74,86,26,38,25,41,40,31,23,46,37,78,47,74,49,44,64,47,73,47,78,40,46,54,89,36,44,67,50,28,73,76,47,59,43,77,47,55,76,46,92,45,48,77,76,46,75,50,62,74,78,86,66,50,74,68,61,70,42,61,90,48,70,51,60,69,51,96,91,44,44,71,63,31,44,48,55,44,39,43,77,32,44,33,33,39,30,34,59,93,84,40,72,51,64,28,32,27,69,31,68,50,77,66,70,98,87,63,63,73,47,71,18,34,37,33,30,38,28,93,90,78,47,74,49,76,41,51,40,65,40,54,77,46,74,48,68,68,31,65,66,60,46,48,30,46,52,51,47,51,51,57,65,69,57,69,65,61,56,42,59,40,34,40,31,37,46,82,47,62,30,36,37,37,40,32,33,37,38,79,35,78,68,61,75,91,65,73,47,78,48,72,42,90,88,76,78,46,71,48,80,45,113